Protein AF-A0A956DU21-F1 (afdb_monomer)

Foldseek 3Di:
DDPACLVVVVVVFDDDDDDDDDDDDDDDDDDDDDDDDDDDPDPWVVLLVVLLVLQAVKAKWAWACPPWQCVVVQQVVLVVVPDVCRVVSSVVNRVQRRQWTKIWYDDDPQWIWIWTWGADPNDTHTAWIFIWHWDGDTDQKIWTAGDGTDDHRDPPSPDTWIWRCPDSFKIKIWD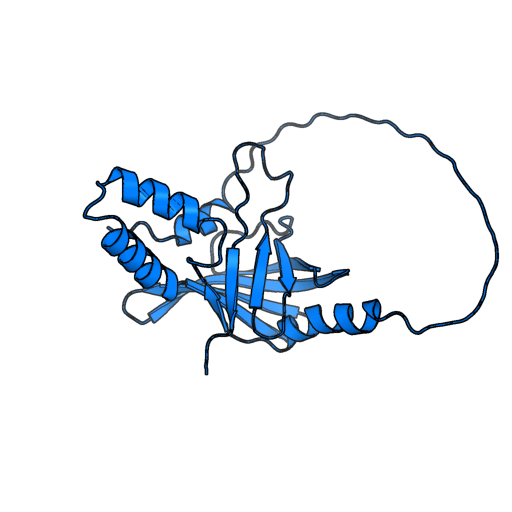DDPPDPVSPTMIIMIGGDDD

Radius of gyration: 20.17 Å; Cα contacts (8 Å, |Δi|>4): 323; chains: 1; bounding box: 47×61×49 Å

Nearest PDB structures (foldseek):
  2fr2-assembly1_A  TM=4.182E-01  e=1.729E-01  Mycobacterium tuberculosis H37Rv
  3wjc-assembly1_B  TM=3.793E-01  e=2.683E-01  Arabidopsis thaliana
  4qtq-assembly1_A  TM=5.253E-01  e=1.394E+00  Xanthomonas citri pv. citri str. 306

Sequence (195 aa):
MHRSIALALSCLLATACATEPTSDDRPQVGDAAGQSAPEQATPSENRTASAVRVLERGGDFGFSLRDSAVADQVRARCEARGASQVEACIEEMIASAAGEGVAFSPAGDGLTRFVSYAQEEGERVILIEALVRFEDLGDGLVEIRGERLLKGPKLPLDTRLLIDVVDEDTIAMDKQPGAHPRSGGARLVFHRSAE

Structure (mmCIF, N/CA/C/O backbone):
data_AF-A0A956DU21-F1
#
_entry.id   AF-A0A956DU21-F1
#
loop_
_atom_site.group_PDB
_atom_site.id
_atom_site.type_symbol
_atom_site.label_atom_id
_atom_site.label_alt_id
_atom_site.label_comp_id
_atom_site.label_asym_id
_atom_site.label_entity_id
_atom_site.label_seq_id
_atom_site.pdbx_PDB_ins_code
_atom_site.Cartn_x
_atom_site.Cartn_y
_atom_site.Cartn_z
_atom_site.occupancy
_atom_site.B_iso_or_equiv
_atom_site.auth_seq_id
_atom_site.auth_comp_id
_atom_site.auth_asym_id
_atom_site.auth_atom_id
_atom_site.pdbx_PDB_model_num
ATOM 1 N N . MET A 1 1 ? -1.398 16.021 18.865 1.00 30.83 1 MET A N 1
ATOM 2 C CA . MET A 1 1 ? -0.112 15.387 18.493 1.00 30.83 1 MET A CA 1
ATOM 3 C C . MET A 1 1 ? -0.395 13.952 18.079 1.00 30.83 1 MET A C 1
ATOM 5 O O . MET A 1 1 ? -0.279 13.046 18.898 1.00 30.83 1 MET A O 1
ATOM 9 N N . HIS A 1 2 ? -0.836 13.757 16.838 1.00 33.53 2 HIS A N 1
ATOM 10 C CA . HIS A 1 2 ? -1.098 12.424 16.305 1.00 33.53 2 HIS A CA 1
ATOM 11 C C . HIS A 1 2 ? 0.245 11.762 15.990 1.00 33.53 2 HIS A C 1
ATOM 13 O O . HIS A 1 2 ? 1.057 12.318 15.257 1.00 33.53 2 HIS A O 1
ATOM 19 N N . ARG A 1 3 ? 0.521 10.613 16.612 1.00 37.28 3 ARG A N 1
ATOM 20 C CA . ARG A 1 3 ? 1.649 9.760 16.223 1.00 37.28 3 ARG A CA 1
ATOM 21 C C . ARG A 1 3 ? 1.137 8.840 15.119 1.00 37.28 3 ARG A C 1
ATOM 23 O O . ARG A 1 3 ? 0.594 7.785 15.438 1.00 37.28 3 ARG A O 1
ATOM 30 N N . SER A 1 4 ? 1.247 9.306 13.877 1.00 42.31 4 SER A N 1
ATOM 31 C CA . SER A 1 4 ? 0.784 8.626 12.660 1.00 42.31 4 SER A CA 1
ATOM 32 C C . SER A 1 4 ? 1.328 7.197 12.554 1.00 42.31 4 SER A C 1
ATOM 34 O O . SER A 1 4 ? 2.401 6.891 13.094 1.00 42.31 4 SER A O 1
ATOM 36 N N . ILE A 1 5 ? 0.620 6.322 11.836 1.00 46.69 5 ILE A N 1
ATOM 37 C CA . ILE A 1 5 ? 1.048 4.932 11.614 1.00 46.69 5 ILE A CA 1
ATOM 38 C C . ILE A 1 5 ? 2.296 4.892 10.703 1.00 46.69 5 ILE A C 1
ATOM 40 O O . ILE A 1 5 ? 3.096 3.962 10.804 1.00 46.69 5 ILE A O 1
ATOM 44 N N . ALA A 1 6 ? 2.616 5.999 10.024 1.00 38.88 6 ALA A N 1
ATOM 45 C CA . ALA A 1 6 ? 3.951 6.331 9.503 1.00 38.88 6 ALA A CA 1
ATOM 46 C C . ALA A 1 6 ? 5.139 6.038 10.460 1.00 38.88 6 ALA A C 1
ATOM 48 O O . ALA A 1 6 ? 6.263 5.827 9.996 1.00 38.88 6 ALA A O 1
ATOM 49 N N . LEU A 1 7 ? 4.936 5.990 11.786 1.00 37.31 7 LEU A N 1
ATOM 50 C CA . LEU A 1 7 ? 5.971 5.583 12.749 1.00 37.31 7 LEU A CA 1
ATOM 51 C C . LEU A 1 7 ? 6.199 4.060 12.775 1.00 37.31 7 LEU A C 1
ATOM 53 O O . LEU A 1 7 ? 7.328 3.625 12.983 1.00 37.31 7 LEU A O 1
ATOM 57 N N . ALA A 1 8 ? 5.171 3.251 12.495 1.00 38.91 8 ALA A N 1
ATOM 58 C CA . ALA A 1 8 ? 5.322 1.816 12.255 1.00 38.91 8 ALA A CA 1
ATOM 59 C C . ALA A 1 8 ? 6.129 1.566 10.973 1.00 38.91 8 ALA A C 1
ATOM 61 O O . ALA A 1 8 ? 7.046 0.745 10.995 1.00 38.91 8 ALA A O 1
ATOM 62 N N . LEU A 1 9 ? 5.867 2.335 9.906 1.00 35.31 9 LEU A N 1
ATOM 63 C CA . LEU A 1 9 ? 6.627 2.239 8.657 1.00 35.31 9 LEU A CA 1
ATOM 64 C C . LEU A 1 9 ? 8.068 2.764 8.795 1.00 35.31 9 LEU A C 1
ATOM 66 O O . LEU A 1 9 ? 9.009 2.130 8.328 1.00 35.31 9 LEU A O 1
ATOM 70 N N . SER A 1 10 ? 8.276 3.869 9.517 1.00 30.11 10 SER A N 1
ATOM 71 C CA . SER A 1 10 ? 9.623 4.397 9.803 1.00 30.11 10 SER A CA 1
ATOM 72 C C . SER A 1 10 ? 10.445 3.458 10.698 1.00 30.11 10 SER A C 1
ATOM 74 O O . SER A 1 10 ? 11.668 3.387 10.565 1.00 30.11 10 SER A O 1
ATOM 76 N N . CYS A 1 11 ? 9.792 2.678 11.566 1.00 31.20 11 CYS A N 1
ATOM 77 C CA . CYS A 1 11 ? 10.439 1.620 12.342 1.00 31.20 11 CYS A CA 1
ATOM 78 C C . CYS A 1 11 ? 10.870 0.391 11.516 1.00 31.20 11 CYS A C 1
ATOM 80 O O . CYS A 1 11 ? 11.582 -0.444 12.073 1.00 31.20 11 CYS A O 1
ATOM 82 N N . LEU A 1 12 ? 10.532 0.262 10.219 1.00 41.84 12 LEU A N 1
ATOM 83 C CA . LEU A 1 12 ? 11.156 -0.770 9.366 1.00 41.84 12 LEU A CA 1
ATOM 84 C C . LEU A 1 12 ? 12.657 -0.517 9.132 1.00 41.84 12 LEU A C 1
ATOM 86 O O . LEU A 1 12 ? 13.377 -1.448 8.789 1.00 41.84 12 LEU A O 1
ATOM 90 N N . LEU A 1 13 ? 13.129 0.727 9.270 1.00 38.72 13 LEU A N 1
ATOM 91 C CA . LEU A 1 13 ? 14.320 1.199 8.546 1.00 38.72 13 LEU A CA 1
ATOM 92 C C . LEU A 1 13 ? 15.509 1.572 9.444 1.00 38.72 13 LEU A C 1
ATOM 94 O O . LEU A 1 13 ? 16.562 1.971 8.950 1.00 38.72 13 LEU A O 1
ATOM 98 N N . ALA A 1 14 ? 15.342 1.496 10.767 1.00 30.12 14 ALA A N 1
ATOM 99 C CA . ALA A 1 14 ? 16.213 2.188 11.714 1.00 30.12 14 ALA A CA 1
ATOM 100 C C . ALA A 1 14 ? 16.649 1.332 12.917 1.00 30.12 14 ALA A C 1
ATOM 102 O O . ALA A 1 14 ? 16.398 1.704 14.061 1.00 30.12 14 ALA A O 1
ATOM 103 N N . THR A 1 15 ? 17.345 0.211 12.689 1.00 38.62 15 THR A N 1
ATOM 104 C CA . THR A 1 15 ? 18.444 -0.236 13.582 1.00 38.62 15 THR A CA 1
ATOM 105 C C . THR A 1 15 ? 19.255 -1.383 12.976 1.00 38.62 15 THR A C 1
ATOM 107 O O . THR A 1 15 ? 18.784 -2.511 12.898 1.00 38.62 15 THR A O 1
ATOM 110 N N . ALA A 1 16 ? 20.513 -1.110 12.627 1.00 32.72 16 ALA A N 1
ATOM 111 C CA . ALA A 1 16 ? 21.520 -2.130 12.352 1.00 32.72 16 ALA A CA 1
ATOM 112 C C . ALA A 1 16 ? 22.685 -1.948 13.335 1.00 32.72 16 ALA A C 1
ATOM 114 O O . ALA A 1 16 ? 23.402 -0.952 13.265 1.00 32.72 16 ALA A O 1
ATOM 115 N N . CYS A 1 17 ? 22.869 -2.911 14.240 1.00 27.88 17 CYS A N 1
ATOM 116 C CA . CYS A 1 17 ? 24.068 -3.060 15.067 1.00 27.88 17 CYS A CA 1
ATOM 117 C C . CYS A 1 17 ? 24.484 -4.535 15.035 1.00 27.88 17 CYS A C 1
ATOM 119 O O . CYS A 1 17 ? 23.654 -5.420 15.228 1.00 27.88 17 CYS A O 1
ATOM 121 N N . ALA A 1 18 ? 25.756 -4.785 14.733 1.00 33.19 18 ALA A N 1
ATOM 122 C CA . ALA A 1 18 ? 26.272 -6.104 14.379 1.00 33.19 18 ALA A CA 1
ATOM 123 C C . ALA A 1 18 ? 26.447 -7.054 15.577 1.00 33.19 18 ALA A C 1
ATOM 125 O O . ALA A 1 18 ? 26.672 -6.599 16.697 1.00 33.19 18 ALA A O 1
ATOM 126 N N . THR A 1 19 ? 26.451 -8.366 15.308 1.00 31.22 19 THR A N 1
ATOM 127 C CA . THR A 1 19 ? 27.569 -9.312 15.564 1.00 31.22 19 THR A CA 1
ATOM 128 C C . THR A 1 19 ? 27.186 -10.686 14.983 1.00 31.22 19 THR A C 1
ATOM 130 O O . THR A 1 19 ? 26.044 -11.114 15.136 1.00 31.22 19 THR A O 1
ATOM 133 N N . GLU A 1 20 ? 28.110 -11.364 14.296 1.00 38.84 20 GLU A N 1
ATOM 134 C CA . GLU A 1 20 ? 27.909 -12.717 13.738 1.00 38.84 20 GLU A CA 1
ATOM 135 C C . GLU A 1 20 ? 27.768 -13.787 14.839 1.00 38.84 20 GLU A C 1
ATOM 137 O O . GLU A 1 20 ? 28.305 -13.633 15.940 1.00 38.84 20 GLU A O 1
ATOM 142 N N . PRO A 1 21 ? 27.108 -14.918 14.538 1.00 34.06 21 PRO A N 1
ATOM 143 C CA . PRO A 1 21 ? 27.906 -16.147 14.529 1.00 34.06 21 PRO A CA 1
ATOM 144 C C . PRO A 1 21 ? 27.593 -17.117 13.376 1.00 34.06 21 PRO A C 1
ATOM 146 O O . PRO A 1 21 ? 26.492 -17.173 12.837 1.00 34.06 21 PRO A O 1
ATOM 149 N N . THR A 1 22 ? 28.604 -17.925 13.060 1.00 34.78 22 THR A N 1
ATOM 150 C CA . THR A 1 22 ? 28.588 -19.035 12.095 1.00 34.78 22 THR A CA 1
ATOM 151 C C . THR A 1 22 ? 27.788 -20.255 12.578 1.00 34.78 22 THR A C 1
ATOM 153 O O . THR A 1 22 ? 27.794 -20.555 13.774 1.00 34.78 22 THR A O 1
ATOM 156 N N . SER A 1 23 ? 27.212 -21.029 11.649 1.00 31.33 23 SER A N 1
ATOM 157 C CA . SER A 1 23 ? 27.394 -22.489 11.667 1.00 31.33 23 SER A CA 1
ATOM 158 C C . SER A 1 23 ? 27.103 -23.141 10.312 1.00 31.33 23 SER A C 1
ATOM 160 O O . SER A 1 23 ? 26.138 -22.796 9.633 1.00 31.33 23 SER A O 1
ATOM 162 N N . ASP A 1 24 ? 27.960 -24.096 9.967 1.00 37.91 24 ASP A N 1
ATOM 163 C CA . ASP A 1 24 ? 27.802 -25.095 8.909 1.00 37.91 24 ASP A CA 1
ATOM 164 C C . ASP A 1 24 ? 26.822 -26.191 9.383 1.00 37.91 24 ASP A C 1
ATOM 166 O O . ASP A 1 24 ? 26.781 -26.466 10.581 1.00 37.91 24 ASP A O 1
ATOM 170 N N . ASP A 1 25 ? 26.047 -26.808 8.483 1.00 34.97 25 ASP A N 1
ATOM 171 C CA . ASP A 1 25 ? 26.174 -28.247 8.165 1.00 34.97 25 ASP A CA 1
ATOM 172 C C . ASP A 1 25 ? 25.148 -28.698 7.097 1.00 34.97 25 ASP A C 1
ATOM 174 O O . ASP A 1 25 ? 24.053 -28.142 6.961 1.00 34.97 25 ASP A O 1
ATOM 178 N N . ARG A 1 26 ? 25.482 -29.754 6.347 1.00 39.50 26 ARG A N 1
ATOM 179 C CA . ARG A 1 26 ? 24.662 -30.343 5.266 1.00 39.50 26 ARG A CA 1
ATOM 180 C C . ARG A 1 26 ? 24.678 -31.869 5.384 1.00 39.50 26 ARG A C 1
ATOM 182 O O . ARG A 1 26 ? 25.731 -32.434 5.660 1.00 39.50 26 ARG A O 1
ATOM 189 N N . PRO A 1 27 ? 23.583 -32.577 5.042 1.00 44.09 27 PRO A N 1
ATOM 190 C CA . PRO A 1 27 ? 23.779 -33.636 4.035 1.00 44.09 27 PRO A CA 1
ATOM 191 C C . PRO A 1 27 ? 22.627 -33.896 3.033 1.00 44.09 27 PRO A C 1
ATOM 193 O O . PRO A 1 27 ? 21.512 -33.397 3.151 1.00 44.09 27 PRO A O 1
ATOM 196 N N . GLN A 1 28 ? 22.975 -34.707 2.022 1.00 35.97 28 GLN A N 1
ATOM 197 C CA . GLN A 1 28 ? 22.206 -35.238 0.869 1.00 35.97 28 GLN A CA 1
ATOM 198 C C . GLN A 1 28 ? 21.671 -36.670 1.225 1.00 35.97 28 GLN A C 1
ATOM 200 O O . GLN A 1 28 ? 22.039 -37.173 2.282 1.00 35.97 28 GLN A O 1
ATOM 205 N N . VAL A 1 29 ? 20.829 -37.438 0.503 1.00 35.19 29 VAL A N 1
ATOM 206 C CA . VAL A 1 29 ? 20.405 -37.565 -0.919 1.00 35.19 29 VAL A CA 1
ATOM 207 C C . VAL A 1 29 ? 18.981 -38.177 -0.982 1.00 35.19 29 VAL A C 1
ATOM 209 O O . VAL A 1 29 ? 18.570 -38.813 -0.014 1.00 35.19 29 VAL A O 1
ATOM 212 N N . GLY A 1 30 ? 18.263 -38.094 -2.117 1.00 28.98 30 GLY A N 1
ATOM 213 C CA . GLY A 1 30 ? 17.063 -38.924 -2.344 1.00 28.98 30 GLY A CA 1
ATOM 214 C C . GLY A 1 30 ? 16.414 -38.840 -3.737 1.00 28.98 30 GLY A C 1
ATOM 215 O O . GLY A 1 30 ? 15.384 -38.191 -3.880 1.00 28.98 30 GLY A O 1
ATOM 216 N N . ASP A 1 31 ? 16.974 -39.521 -4.744 1.00 38.62 31 ASP A N 1
ATOM 217 C CA . ASP A 1 31 ? 16.365 -39.688 -6.080 1.00 38.62 31 ASP A CA 1
ATOM 218 C C . ASP A 1 31 ? 15.287 -40.789 -6.123 1.00 38.62 31 ASP A C 1
ATOM 220 O O . ASP A 1 31 ? 15.494 -41.885 -5.598 1.00 38.62 31 ASP A O 1
ATOM 224 N N . ALA A 1 32 ? 14.197 -40.554 -6.866 1.00 38.41 32 ALA A N 1
ATOM 225 C CA . ALA A 1 32 ? 13.337 -41.608 -7.419 1.00 38.41 32 ALA A CA 1
ATOM 226 C C . ALA A 1 32 ? 12.577 -41.108 -8.667 1.00 38.41 32 ALA A C 1
ATOM 228 O O . ALA A 1 32 ? 11.692 -40.261 -8.571 1.00 38.41 32 ALA A O 1
ATOM 229 N N . ALA A 1 33 ? 12.905 -41.644 -9.846 1.00 33.78 33 ALA A N 1
ATOM 230 C CA . ALA A 1 33 ? 12.238 -41.313 -11.109 1.00 33.78 33 ALA A CA 1
ATOM 231 C C . ALA A 1 33 ? 11.052 -42.254 -11.403 1.00 33.78 33 ALA A C 1
ATOM 233 O O . ALA A 1 33 ? 11.136 -43.452 -11.126 1.00 33.78 33 ALA A O 1
ATOM 234 N N . GLY A 1 34 ? 9.984 -41.757 -12.044 1.00 30.34 34 GLY A N 1
ATOM 235 C CA . GLY A 1 34 ? 8.880 -42.626 -12.469 1.00 30.34 34 GLY A CA 1
ATOM 236 C C . GLY A 1 34 ? 7.702 -41.973 -13.205 1.00 30.34 34 GLY A C 1
ATOM 237 O O . GLY A 1 34 ? 6.744 -41.564 -12.567 1.00 30.34 34 GLY A O 1
ATOM 238 N N . GLN A 1 35 ? 7.728 -42.080 -14.541 1.00 32.53 35 GLN A N 1
ATOM 239 C CA . GLN A 1 35 ? 6.578 -42.103 -15.474 1.00 32.53 35 GLN A CA 1
ATOM 240 C C . GLN A 1 35 ? 5.857 -40.780 -15.819 1.00 32.53 35 GLN A C 1
ATOM 242 O O . GLN A 1 35 ? 5.508 -39.966 -14.973 1.00 32.53 35 GLN A O 1
ATOM 247 N N . SER A 1 36 ? 5.608 -40.606 -17.122 1.00 39.56 36 SER A N 1
ATOM 248 C CA . SER A 1 36 ? 5.010 -39.419 -17.749 1.00 39.56 36 SER A CA 1
ATOM 249 C C . SER A 1 36 ? 3.674 -39.759 -18.413 1.00 39.56 36 SER A C 1
ATOM 251 O O . SER A 1 36 ? 3.641 -40.699 -19.205 1.00 39.56 36 SER A O 1
ATOM 253 N N . ALA A 1 37 ? 2.620 -38.973 -18.153 1.00 32.69 37 ALA A N 1
ATOM 254 C CA . ALA A 1 37 ? 1.448 -38.733 -19.021 1.00 32.69 37 ALA A CA 1
ATOM 255 C C . ALA A 1 37 ? 0.388 -37.875 -18.289 1.00 32.69 37 ALA A C 1
ATOM 257 O O . ALA A 1 37 ? 0.258 -38.006 -17.074 1.00 32.69 37 ALA A O 1
ATOM 258 N N . PRO A 1 38 ? -0.499 -37.169 -19.013 1.00 39.97 38 PRO A N 1
ATOM 259 C CA . PRO A 1 38 ? -0.256 -36.252 -20.121 1.00 39.97 38 PRO A CA 1
ATOM 260 C C . PRO A 1 38 ? -0.314 -34.783 -19.646 1.00 39.97 38 PRO A C 1
ATOM 262 O O . PRO A 1 38 ? -0.753 -34.476 -18.540 1.00 39.97 38 PRO A O 1
ATOM 265 N N . GLU A 1 39 ? 0.099 -33.863 -20.510 1.00 45.69 39 GLU A N 1
ATOM 266 C CA . GLU A 1 39 ? 0.223 -32.431 -20.219 1.00 45.69 39 GLU A CA 1
ATOM 267 C C . GLU A 1 39 ? -1.148 -31.737 -20.049 1.00 45.69 39 GLU A C 1
ATOM 269 O O . GLU A 1 39 ? -1.755 -31.258 -21.007 1.00 45.69 39 GLU A O 1
ATOM 274 N N . GLN A 1 40 ? -1.658 -31.674 -18.814 1.00 37.38 40 GLN A N 1
ATOM 275 C CA . GLN A 1 40 ? -2.638 -30.651 -18.442 1.00 37.38 40 GLN A CA 1
ATOM 276 C C . GLN A 1 40 ? -1.884 -29.348 -18.180 1.00 37.38 40 GLN A C 1
ATOM 278 O O . GLN A 1 40 ? -1.072 -29.288 -17.258 1.00 37.38 40 GLN A O 1
ATOM 283 N N . ALA A 1 41 ? -2.170 -28.311 -18.972 1.00 42.00 41 ALA A N 1
ATOM 284 C CA . ALA A 1 41 ? -1.620 -26.974 -18.768 1.00 42.00 41 ALA A CA 1
ATOM 285 C C . ALA A 1 41 ? -1.858 -26.518 -17.318 1.00 42.00 41 ALA A C 1
ATOM 287 O O . ALA A 1 41 ? -3.003 -26.410 -16.867 1.00 42.00 41 ALA A O 1
ATOM 288 N N . THR A 1 42 ? -0.774 -26.292 -16.581 1.00 38.94 42 THR A N 1
ATOM 289 C CA . THR A 1 42 ? -0.805 -25.954 -15.159 1.00 38.94 42 THR A CA 1
ATOM 290 C C . THR A 1 42 ? -1.322 -24.522 -14.972 1.00 38.94 42 THR A C 1
ATOM 292 O O . THR A 1 42 ? -0.748 -23.584 -15.523 1.00 38.94 42 THR A O 1
ATOM 295 N N . PRO A 1 43 ? -2.377 -24.288 -14.164 1.00 45.72 43 PRO A N 1
ATOM 296 C CA . PRO A 1 43 ? -2.900 -22.935 -13.950 1.00 45.72 43 PRO A CA 1
ATOM 297 C C . PRO A 1 43 ? -1.954 -21.971 -13.212 1.00 45.72 43 PRO A C 1
ATOM 299 O O . PRO A 1 43 ? -2.294 -20.795 -13.091 1.00 45.72 43 PRO A O 1
ATOM 302 N N . SER A 1 44 ? -0.805 -22.442 -12.705 1.00 46.28 44 SER A N 1
ATOM 303 C CA . SER A 1 44 ? 0.152 -21.621 -11.949 1.00 46.28 44 SER A CA 1
ATOM 304 C C . SER A 1 44 ? 0.771 -20.511 -12.795 1.00 46.28 44 SER A C 1
ATOM 306 O O . SER A 1 44 ? 0.551 -19.353 -12.465 1.00 46.28 44 SER A O 1
ATOM 308 N N . GLU A 1 45 ? 1.471 -20.818 -13.898 1.00 44.88 45 GLU A N 1
ATOM 309 C CA . GLU A 1 45 ? 2.269 -19.818 -14.645 1.00 44.88 45 GLU A CA 1
ATOM 310 C C . GLU A 1 45 ? 1.446 -18.605 -15.109 1.00 44.88 45 GLU A C 1
ATOM 312 O O . GLU A 1 45 ? 1.921 -17.468 -15.101 1.00 44.88 45 GLU A O 1
ATOM 317 N N . ASN A 1 46 ? 0.179 -18.834 -15.466 1.00 49.91 46 ASN A N 1
ATOM 318 C CA . ASN A 1 46 ? -0.723 -17.779 -15.921 1.00 49.91 46 ASN A CA 1
ATOM 319 C C . ASN A 1 46 ? -1.271 -16.913 -14.764 1.00 49.91 46 ASN A C 1
ATOM 321 O O . ASN A 1 46 ? -1.694 -15.783 -14.998 1.00 49.91 46 ASN A O 1
ATOM 325 N N . ARG A 1 47 ? -1.250 -17.415 -13.518 1.00 50.69 47 ARG A N 1
ATOM 326 C CA . ARG A 1 47 ? -1.538 -16.629 -12.307 1.00 50.69 47 ARG A CA 1
ATOM 327 C C . ARG A 1 47 ? -0.295 -15.874 -11.825 1.00 50.69 47 ARG A C 1
ATOM 329 O O . ARG A 1 47 ? -0.429 -14.718 -11.438 1.00 50.69 47 ARG A O 1
ATOM 336 N N . THR A 1 48 ? 0.900 -16.461 -11.893 1.00 52.53 48 THR A N 1
ATOM 337 C CA . THR A 1 48 ? 2.132 -15.808 -11.415 1.00 52.53 48 THR A CA 1
ATOM 338 C C . THR A 1 48 ? 2.518 -14.600 -12.255 1.00 52.53 48 THR A C 1
ATOM 340 O O . THR A 1 48 ? 2.601 -13.485 -11.740 1.00 52.53 48 THR A O 1
ATOM 343 N N . ALA A 1 49 ? 2.557 -14.764 -13.583 1.00 58.34 49 ALA A N 1
ATOM 344 C CA . ALA A 1 49 ? 2.784 -13.647 -14.498 1.00 58.34 49 ALA A CA 1
ATOM 345 C C . ALA A 1 49 ? 1.698 -12.551 -14.407 1.00 58.34 49 ALA A C 1
ATOM 347 O O . ALA A 1 49 ? 1.894 -11.453 -14.926 1.00 58.34 49 ALA A O 1
ATOM 348 N N . SER A 1 50 ? 0.559 -12.820 -13.754 1.00 77.94 50 SER A N 1
ATOM 349 C CA . SER A 1 50 ? -0.459 -11.813 -13.446 1.00 77.94 50 SER A CA 1
ATOM 350 C C . SER A 1 50 ? -0.066 -10.914 -12.268 1.00 77.94 50 SER A C 1
ATOM 352 O O . SER A 1 50 ? -0.372 -9.727 -12.309 1.00 77.94 50 SER A O 1
ATOM 354 N N . ALA A 1 51 ? 0.624 -11.430 -11.245 1.00 88.50 51 ALA A N 1
ATOM 355 C CA . ALA A 1 51 ? 0.932 -10.688 -10.017 1.00 88.50 51 ALA A CA 1
ATOM 356 C C . ALA A 1 51 ? 1.894 -9.517 -10.272 1.00 88.50 51 ALA A C 1
ATOM 358 O O . ALA A 1 51 ? 1.568 -8.365 -9.981 1.00 88.50 51 ALA A O 1
ATOM 359 N N . VAL A 1 52 ? 3.030 -9.781 -10.929 1.00 91.19 52 VAL A N 1
ATOM 360 C CA . VAL A 1 52 ? 3.961 -8.719 -11.351 1.00 91.19 52 VAL A CA 1
ATOM 361 C C . VAL A 1 52 ? 3.263 -7.725 -12.286 1.00 91.19 52 VAL A C 1
ATOM 363 O O . VAL A 1 52 ? 3.386 -6.519 -12.088 1.00 91.19 52 VAL A O 1
ATOM 366 N N . ARG A 1 53 ? 2.431 -8.193 -13.230 1.00 90.56 53 ARG A N 1
ATOM 367 C CA . ARG A 1 53 ? 1.661 -7.312 -14.130 1.00 90.56 53 ARG A CA 1
ATOM 368 C C . ARG A 1 53 ? 0.636 -6.432 -13.413 1.00 90.56 53 ARG A C 1
ATOM 370 O O . ARG A 1 53 ? 0.367 -5.336 -13.895 1.00 90.56 53 ARG A O 1
ATOM 377 N N . VAL A 1 54 ? 0.038 -6.871 -12.303 1.00 91.25 54 VAL A N 1
ATOM 378 C CA . VAL A 1 54 ? -0.855 -6.028 -11.482 1.00 91.25 54 VAL A CA 1
ATOM 379 C C . VAL A 1 54 ? -0.075 -4.862 -10.870 1.00 91.25 54 VAL A C 1
ATOM 381 O O . VAL A 1 54 ? -0.562 -3.732 -10.906 1.00 91.25 54 VAL A O 1
ATOM 384 N N . LEU A 1 55 ? 1.149 -5.104 -10.393 1.00 92.44 55 LEU A N 1
ATOM 385 C CA . LEU A 1 55 ? 2.009 -4.068 -9.812 1.00 92.44 55 LEU A CA 1
ATOM 386 C C . LEU A 1 55 ? 2.657 -3.160 -10.878 1.00 92.44 55 LEU A C 1
ATOM 388 O O . LEU A 1 55 ? 2.740 -1.949 -10.683 1.00 92.44 55 LEU A O 1
ATOM 392 N N . GLU A 1 56 ? 3.074 -3.707 -12.026 1.00 91.56 56 GLU A N 1
ATOM 393 C CA . GLU A 1 56 ? 3.642 -2.944 -13.155 1.00 91.56 56 GLU A CA 1
ATOM 394 C C . GLU A 1 56 ? 2.612 -2.055 -13.866 1.00 91.56 56 GLU A C 1
ATOM 396 O O . GLU A 1 56 ? 2.961 -0.972 -14.340 1.00 91.56 56 GLU A O 1
ATOM 401 N N . ARG A 1 57 ? 1.336 -2.470 -13.905 1.00 91.06 57 ARG A N 1
ATOM 402 C CA . ARG A 1 57 ? 0.206 -1.631 -14.356 1.00 91.06 57 ARG A CA 1
ATOM 403 C C . ARG A 1 57 ? 0.086 -0.351 -13.525 1.00 91.06 57 ARG A C 1
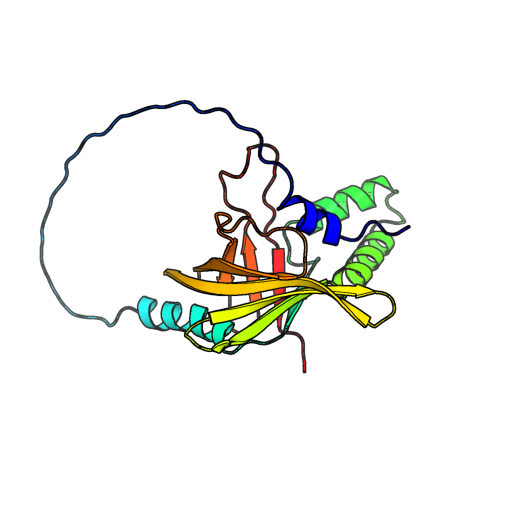ATOM 405 O O . ARG A 1 57 ? -0.392 0.661 -14.030 1.00 91.06 57 ARG A O 1
ATOM 412 N N . GLY A 1 58 ? 0.559 -0.395 -12.282 1.00 92.12 58 GLY A N 1
ATOM 413 C CA . GLY A 1 58 ? 0.600 0.737 -11.376 1.00 92.12 58 GLY A CA 1
AT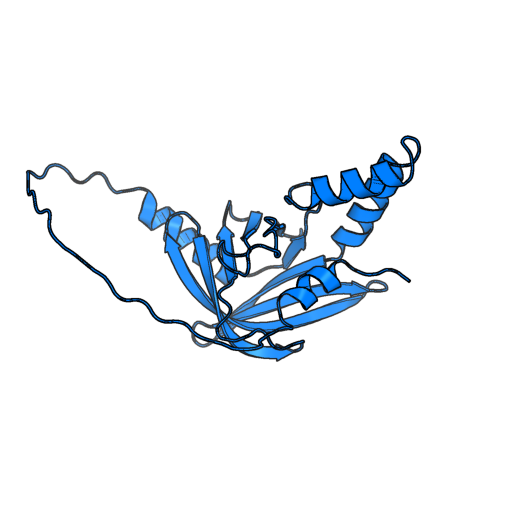OM 414 C C . GLY A 1 58 ? -0.734 1.031 -10.691 1.00 92.12 58 GLY A C 1
ATOM 415 O O . GLY A 1 58 ? -1.661 0.214 -10.677 1.00 92.12 58 GLY A O 1
ATOM 416 N N . GLY A 1 59 ? -0.802 2.226 -10.111 1.00 94.88 59 GLY A N 1
ATOM 417 C CA . GLY A 1 59 ? -1.946 2.742 -9.363 1.00 94.88 59 GLY A CA 1
ATOM 418 C C . GLY A 1 59 ? -1.633 2.976 -7.885 1.00 94.88 59 GLY A C 1
ATOM 419 O O . GLY A 1 59 ? -0.578 2.581 -7.378 1.00 94.88 59 GLY A O 1
ATOM 420 N N . ASP A 1 60 ? -2.570 3.640 -7.214 1.00 96.12 60 ASP A N 1
ATOM 421 C CA . ASP A 1 60 ? -2.554 3.880 -5.772 1.00 96.12 60 ASP A CA 1
ATOM 422 C C . ASP A 1 60 ? -3.302 2.761 -5.035 1.00 96.12 60 ASP A C 1
ATOM 424 O O . ASP A 1 60 ? -4.385 2.356 -5.455 1.00 96.12 60 ASP A O 1
ATOM 428 N N . PHE A 1 61 ? -2.764 2.320 -3.900 1.00 96.06 61 PHE A N 1
ATOM 429 C CA . PHE A 1 61 ? -3.378 1.358 -2.990 1.00 96.06 61 PHE A CA 1
ATOM 430 C C . PHE A 1 61 ? -3.450 1.963 -1.577 1.00 96.06 61 PHE A C 1
ATOM 432 O O . PHE A 1 61 ? -2.428 2.151 -0.909 1.00 96.06 61 PHE A O 1
ATOM 439 N N . GLY A 1 62 ? -4.662 2.283 -1.124 1.00 95.50 62 GLY A N 1
ATOM 440 C CA . GLY A 1 62 ? -4.945 2.809 0.211 1.00 95.50 62 GLY A CA 1
ATOM 441 C C . GLY A 1 62 ? -4.938 1.712 1.276 1.00 95.50 62 GLY A C 1
ATOM 442 O O . GLY A 1 62 ? -5.404 0.598 1.045 1.00 95.50 62 GLY A O 1
ATOM 443 N N . PHE A 1 63 ? -4.399 2.019 2.452 1.00 94.94 63 PHE A N 1
ATOM 444 C CA . PHE A 1 63 ? -4.273 1.077 3.563 1.00 94.94 63 PHE A CA 1
ATOM 445 C C . PHE A 1 63 ? -5.630 0.772 4.225 1.00 94.94 63 PHE A C 1
ATOM 447 O O . PHE A 1 63 ? -6.334 1.683 4.662 1.00 94.94 63 PHE A O 1
ATOM 454 N N . SER A 1 64 ? -5.976 -0.514 4.372 1.00 94.50 64 SER A N 1
ATOM 455 C CA . SER A 1 64 ? -7.133 -0.939 5.168 1.00 94.50 64 SER A CA 1
ATOM 456 C C . SER A 1 64 ? -6.710 -1.352 6.570 1.00 94.50 64 SER A C 1
ATOM 458 O O . SER A 1 64 ? -6.169 -2.438 6.794 1.00 94.50 64 SER A O 1
ATOM 460 N N . LEU A 1 65 ? -7.040 -0.519 7.559 1.00 91.00 65 LEU A N 1
ATOM 461 C CA . LEU A 1 65 ? -6.872 -0.894 8.962 1.00 91.00 65 LEU A CA 1
ATOM 462 C C . LEU A 1 65 ? -7.775 -2.075 9.360 1.00 91.00 65 LEU A C 1
ATOM 464 O O . LEU A 1 65 ? -7.383 -2.843 10.232 1.00 91.00 65 LEU A O 1
ATOM 468 N N . ARG A 1 66 ? -8.961 -2.226 8.751 1.00 91.50 66 ARG A N 1
ATOM 469 C CA . ARG A 1 66 ? -9.933 -3.272 9.123 1.00 91.50 66 ARG A CA 1
ATOM 470 C C . ARG A 1 66 ? -9.486 -4.670 8.698 1.00 91.50 66 ARG A C 1
ATOM 472 O O . ARG A 1 66 ? -9.678 -5.609 9.463 1.00 91.50 66 ARG A O 1
ATOM 479 N N . ASP A 1 67 ? -8.867 -4.779 7.526 1.00 92.06 67 ASP A N 1
ATOM 480 C CA . ASP A 1 67 ? -8.483 -6.062 6.918 1.00 92.06 67 ASP A CA 1
ATOM 481 C C . ASP A 1 67 ? -7.033 -6.469 7.251 1.00 92.06 67 ASP A C 1
ATOM 483 O O . ASP A 1 67 ? -6.593 -7.580 6.959 1.00 92.06 67 ASP A O 1
ATOM 487 N N . SER A 1 68 ? -6.286 -5.580 7.912 1.00 90.31 68 SER A N 1
ATOM 488 C CA . SER A 1 68 ? -4.912 -5.819 8.361 1.00 90.31 68 SER A CA 1
ATOM 489 C C . SER A 1 68 ? -4.836 -6.498 9.729 1.00 90.31 68 SER A C 1
ATOM 491 O O . SER A 1 68 ? -5.583 -6.172 10.648 1.00 90.31 68 SER A O 1
ATOM 493 N N . ALA A 1 69 ? -3.809 -7.323 9.950 1.00 87.38 69 ALA A N 1
ATOM 494 C CA . ALA A 1 69 ? -3.567 -7.996 11.234 1.00 87.38 69 ALA A CA 1
ATOM 495 C C . ALA A 1 69 ? -3.251 -7.033 12.408 1.00 87.38 69 ALA A C 1
ATOM 497 O O . ALA A 1 69 ? -3.226 -7.438 13.571 1.00 87.38 69 ALA A O 1
ATOM 49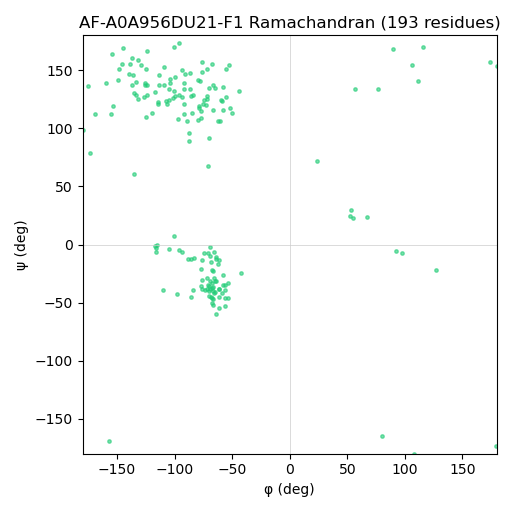8 N N . VAL A 1 70 ? -3.017 -5.744 12.132 1.00 83.38 70 VAL A N 1
ATOM 499 C CA . VAL A 1 70 ? -2.915 -4.696 13.164 1.00 83.38 70 VAL A CA 1
ATOM 500 C C . VAL A 1 70 ? -4.273 -4.270 13.747 1.00 83.38 70 VAL A C 1
ATOM 502 O O . VAL A 1 70 ? -4.285 -3.630 14.801 1.00 83.38 70 VAL A O 1
ATOM 505 N N . ALA A 1 71 ? -5.404 -4.648 13.133 1.00 86.38 71 ALA A N 1
ATOM 506 C CA . ALA A 1 71 ? -6.755 -4.327 13.608 1.00 86.38 71 ALA A CA 1
ATOM 507 C C . ALA A 1 71 ? -6.977 -4.746 15.070 1.00 86.38 71 ALA A C 1
ATOM 509 O O . ALA A 1 71 ? -7.446 -3.951 15.887 1.00 86.38 71 ALA A O 1
ATOM 510 N N . ASP A 1 72 ? -6.574 -5.967 15.428 1.00 84.19 72 ASP A N 1
ATOM 511 C CA . ASP A 1 72 ? -6.752 -6.510 16.779 1.00 84.19 72 ASP A CA 1
ATOM 512 C C . ASP A 1 72 ? -5.890 -5.780 17.819 1.00 84.19 72 ASP A C 1
ATOM 514 O O . ASP A 1 72 ? -6.323 -5.564 18.952 1.00 84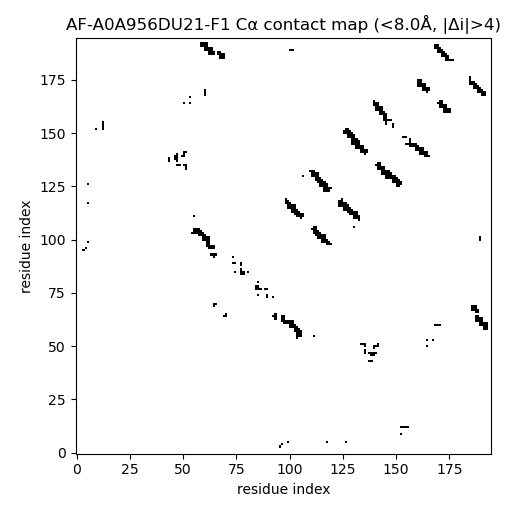.19 72 ASP A O 1
ATOM 518 N N . GLN A 1 73 ? -4.700 -5.312 17.425 1.00 84.44 73 GLN A N 1
ATOM 519 C CA . GLN A 1 73 ? -3.842 -4.492 18.287 1.00 84.44 73 GLN A CA 1
ATOM 520 C C . GLN A 1 73 ? -4.467 -3.113 18.544 1.00 84.44 73 GLN A C 1
ATOM 522 O O . GLN A 1 73 ? -4.379 -2.590 19.658 1.00 84.44 73 GLN A O 1
ATOM 527 N N . VAL A 1 74 ? -5.126 -2.528 17.536 1.00 86.31 74 VAL A N 1
ATOM 528 C CA . VAL A 1 74 ? -5.888 -1.281 17.695 1.00 86.31 74 VAL A CA 1
ATOM 529 C C . VAL A 1 74 ? -7.122 -1.504 18.570 1.00 86.31 74 VAL A C 1
ATOM 531 O O . VAL A 1 74 ? -7.324 -0.728 19.504 1.00 86.31 74 VAL A O 1
ATOM 534 N N . ARG A 1 75 ? -7.888 -2.582 18.354 1.00 86.00 75 ARG A N 1
ATOM 535 C CA . ARG A 1 75 ? -9.050 -2.935 19.186 1.00 86.00 75 ARG A CA 1
ATOM 536 C C . ARG A 1 75 ? -8.660 -3.071 20.658 1.00 86.00 75 ARG A C 1
ATOM 538 O O . ARG A 1 75 ? -9.207 -2.344 21.483 1.00 86.00 75 ARG A O 1
ATOM 545 N N . ALA A 1 76 ? -7.642 -3.872 20.977 1.00 87.56 76 ALA A N 1
ATOM 546 C CA . ALA A 1 76 ? -7.142 -4.034 22.347 1.00 87.56 76 ALA A CA 1
ATOM 547 C C . ALA A 1 76 ? -6.676 -2.701 22.978 1.00 87.56 76 ALA A C 1
ATOM 549 O O . ALA A 1 76 ? -6.864 -2.452 24.172 1.00 87.56 76 ALA A O 1
ATOM 550 N N . ARG A 1 77 ? -6.098 -1.795 22.177 1.00 86.69 77 ARG A N 1
ATOM 551 C CA . ARG A 1 77 ? -5.704 -0.449 22.627 1.00 86.69 77 ARG A CA 1
ATOM 552 C C . ARG A 1 77 ? -6.903 0.465 22.894 1.00 86.69 77 ARG A C 1
ATOM 554 O O . ARG A 1 77 ? -6.832 1.298 23.798 1.00 86.69 77 ARG A O 1
ATOM 561 N N . CYS A 1 78 ? -7.975 0.333 22.119 1.00 89.00 78 CYS A N 1
ATOM 562 C CA . CYS A 1 78 ? -9.224 1.061 22.316 1.00 89.00 78 CYS A CA 1
ATOM 563 C C . CYS A 1 78 ? -10.012 0.517 23.519 1.00 89.00 78 CYS A C 1
ATOM 565 O O . CYS A 1 78 ? -10.500 1.306 24.324 1.00 89.00 78 CYS A O 1
ATOM 567 N N . GLU A 1 79 ? -10.045 -0.802 23.725 1.00 91.62 79 GLU A N 1
ATOM 568 C CA . GLU A 1 79 ? -10.610 -1.452 24.921 1.00 91.62 79 GLU A CA 1
ATOM 569 C C . GLU A 1 79 ? -9.959 -0.947 26.215 1.00 91.62 79 GLU A C 1
ATOM 571 O O . GLU A 1 79 ? -10.657 -0.646 27.186 1.00 91.62 79 GLU A O 1
ATOM 576 N N . ALA A 1 80 ? -8.640 -0.726 26.204 1.00 90.56 80 ALA A N 1
ATOM 577 C CA . ALA A 1 80 ? -7.908 -0.133 27.324 1.00 90.56 80 ALA A CA 1
ATOM 578 C C . ALA A 1 80 ? -8.302 1.329 27.655 1.00 90.56 80 ALA A C 1
ATOM 580 O O . ALA A 1 80 ? -7.936 1.820 28.724 1.00 90.56 80 ALA A O 1
ATOM 581 N N . ARG A 1 81 ? -9.051 2.031 26.784 1.00 86.31 81 ARG A N 1
ATOM 582 C CA . ARG A 1 81 ? -9.653 3.352 27.079 1.00 86.31 81 ARG A CA 1
ATOM 583 C C . ARG A 1 81 ? -11.017 3.251 27.783 1.00 86.31 81 ARG A C 1
ATOM 585 O O . ARG A 1 81 ? -11.496 4.252 28.311 1.00 86.31 81 ARG A O 1
ATOM 592 N N . GLY A 1 82 ? -11.622 2.062 27.822 1.00 88.38 82 GLY A N 1
ATOM 593 C CA . GLY A 1 82 ? -12.927 1.791 28.426 1.00 88.38 82 GLY A CA 1
ATOM 594 C C . GLY A 1 82 ? -14.008 1.440 27.398 1.00 88.38 82 GLY A C 1
ATOM 595 O O . GLY A 1 82 ? -14.104 2.046 26.333 1.00 88.38 82 GLY A O 1
ATOM 596 N N . ALA A 1 83 ? -14.861 0.471 27.751 1.00 82.50 83 ALA A N 1
ATOM 597 C CA . ALA A 1 83 ? -15.816 -0.177 26.843 1.00 82.50 83 ALA A CA 1
ATOM 598 C C . ALA A 1 83 ? -16.753 0.783 26.078 1.00 82.50 83 ALA A C 1
ATOM 600 O O . ALA A 1 83 ? -17.090 0.524 24.928 1.00 82.50 83 ALA A O 1
ATOM 601 N N . SER A 1 84 ? -17.150 1.910 26.678 1.00 89.00 84 SER A N 1
ATOM 602 C CA . SER A 1 84 ? -18.043 2.894 26.046 1.00 89.00 84 SER A CA 1
ATOM 603 C C . SER A 1 84 ? -17.387 3.754 24.957 1.00 89.00 84 SER A C 1
ATOM 605 O O . SER A 1 84 ? -18.089 4.518 24.299 1.00 89.00 84 SER A O 1
ATOM 607 N N . GLN A 1 85 ? -16.067 3.656 24.764 1.00 88.19 85 GLN A N 1
ATOM 608 C CA . GLN A 1 85 ? -15.310 4.446 23.782 1.00 88.19 85 GLN A CA 1
ATOM 609 C C . GLN A 1 85 ? -14.681 3.598 22.667 1.00 88.19 85 GLN A C 1
ATOM 611 O O . GLN A 1 85 ? -14.031 4.160 21.787 1.00 88.19 85 GLN A O 1
ATOM 616 N N . VAL A 1 86 ? -14.850 2.269 22.688 1.00 90.06 86 VAL A N 1
ATOM 617 C CA . VAL A 1 86 ? -14.123 1.347 21.795 1.00 90.06 86 VAL A CA 1
ATOM 618 C C . VAL A 1 86 ? -14.432 1.619 20.327 1.00 90.06 86 VAL A C 1
ATOM 620 O O . VAL A 1 86 ? -13.510 1.908 19.573 1.00 90.06 86 VAL A O 1
ATOM 623 N N . GLU A 1 87 ? -15.710 1.629 19.947 1.00 91.38 87 GLU A N 1
ATOM 624 C CA . GLU A 1 87 ? -16.130 1.879 18.560 1.00 91.38 87 GLU A CA 1
ATOM 625 C C . GLU A 1 87 ? -15.700 3.267 18.067 1.00 91.38 87 GLU A C 1
ATOM 627 O O . GLU A 1 87 ? -15.114 3.392 16.998 1.00 91.38 87 GLU A O 1
ATOM 632 N N . ALA A 1 88 ? -15.891 4.315 18.878 1.00 92.19 88 ALA A N 1
ATOM 633 C CA . ALA A 1 88 ? -15.469 5.671 18.520 1.00 92.19 88 ALA A CA 1
ATOM 634 C C . ALA A 1 88 ? -13.944 5.777 18.320 1.00 92.19 88 ALA A C 1
ATOM 636 O O . ALA A 1 88 ? -13.487 6.456 17.406 1.00 92.19 88 ALA A O 1
ATOM 637 N N . CYS A 1 89 ? -13.161 5.075 19.145 1.00 92.00 89 CYS A N 1
ATOM 638 C CA . CYS A 1 89 ? -11.707 4.979 19.018 1.00 92.00 89 CYS A CA 1
ATOM 639 C C . CYS A 1 89 ? -11.279 4.174 17.779 1.00 92.00 89 CYS A C 1
ATOM 641 O O . CYS A 1 89 ? -10.308 4.539 17.121 1.00 92.00 89 CYS A O 1
ATOM 643 N N . ILE A 1 90 ? -11.994 3.100 17.432 1.00 89.12 90 ILE A N 1
ATOM 644 C CA . ILE A 1 90 ? -11.720 2.306 16.228 1.00 89.12 90 ILE A CA 1
ATOM 645 C C . ILE A 1 90 ? -12.021 3.127 14.968 1.00 89.12 90 ILE A C 1
ATOM 647 O O . ILE A 1 90 ? -11.168 3.199 14.087 1.00 89.12 90 ILE A O 1
ATOM 651 N N . GLU A 1 91 ? -13.164 3.814 14.904 1.00 91.75 91 GLU A N 1
ATOM 652 C CA . GLU A 1 91 ? -13.517 4.666 13.761 1.00 91.75 91 GLU A CA 1
ATOM 653 C C . GLU A 1 91 ? -12.588 5.891 13.629 1.00 91.75 91 GLU A C 1
ATOM 655 O O . GLU A 1 91 ? -12.192 6.225 12.514 1.00 91.75 91 GLU A O 1
ATOM 660 N N . GLU A 1 92 ? -12.142 6.503 14.738 1.00 88.69 92 GLU A N 1
ATOM 661 C CA . GLU A 1 92 ? -11.079 7.532 14.743 1.00 88.69 92 GLU A CA 1
ATOM 662 C C . GLU A 1 92 ? -9.787 6.997 14.095 1.00 88.69 92 GLU A C 1
ATOM 664 O O . GLU A 1 92 ? -9.181 7.649 13.241 1.00 88.69 92 GLU A O 1
ATOM 669 N N . MET A 1 93 ? -9.375 5.782 14.471 1.00 89.12 93 MET A N 1
ATOM 670 C CA . MET A 1 93 ? -8.166 5.146 13.946 1.00 89.12 93 MET A CA 1
ATOM 671 C C . MET A 1 93 ? -8.307 4.732 12.474 1.00 89.12 93 MET A C 1
ATOM 673 O O . MET A 1 93 ? -7.337 4.863 11.732 1.00 89.12 93 MET A O 1
ATOM 677 N N . ILE A 1 94 ? -9.487 4.282 12.032 1.00 89.38 94 ILE A N 1
ATOM 678 C CA . ILE A 1 94 ? -9.770 3.970 10.619 1.00 89.38 94 ILE A CA 1
ATOM 679 C C . ILE A 1 94 ? -9.737 5.246 9.774 1.00 89.38 94 ILE A C 1
ATOM 681 O O . ILE A 1 94 ? -9.076 5.269 8.740 1.00 89.38 94 ILE A O 1
ATOM 685 N N . ALA A 1 95 ? -10.392 6.319 10.226 1.00 86.75 95 ALA A N 1
ATOM 686 C CA . ALA A 1 95 ? -10.398 7.600 9.521 1.00 86.75 95 ALA A CA 1
ATOM 687 C C . ALA A 1 95 ? -8.985 8.197 9.392 1.00 86.75 95 ALA A C 1
ATOM 689 O O . ALA A 1 95 ? -8.635 8.727 8.342 1.00 86.75 95 ALA A O 1
ATOM 690 N N . SER A 1 96 ? -8.154 8.058 10.431 1.00 84.06 96 SER A N 1
ATOM 691 C CA . SER A 1 96 ? -6.735 8.441 10.397 1.00 84.06 96 SER A CA 1
ATOM 692 C C . SER A 1 96 ? -5.911 7.572 9.431 1.00 84.06 96 SER A C 1
ATOM 694 O O . SER A 1 96 ? -5.065 8.079 8.699 1.00 84.06 96 SER A O 1
ATOM 696 N N . ALA A 1 97 ? -6.183 6.264 9.390 1.00 87.19 97 ALA A N 1
ATOM 697 C CA . ALA A 1 97 ? -5.483 5.304 8.538 1.00 87.19 97 ALA A CA 1
ATOM 698 C C . ALA A 1 97 ? -5.826 5.432 7.041 1.00 87.19 97 ALA A C 1
ATOM 700 O O . ALA A 1 97 ? -4.975 5.148 6.204 1.00 87.19 97 ALA A O 1
ATOM 701 N N . ALA A 1 98 ? -7.033 5.895 6.696 1.00 86.44 98 ALA A N 1
ATOM 702 C CA . ALA A 1 98 ? -7.510 6.013 5.313 1.00 86.44 98 ALA A CA 1
ATOM 703 C C . ALA A 1 98 ? -6.696 6.990 4.433 1.00 86.44 98 ALA A C 1
ATOM 705 O O . ALA A 1 98 ? -6.795 6.948 3.208 1.00 86.44 98 ALA A O 1
ATOM 706 N N . GLY A 1 99 ? -5.889 7.866 5.042 1.00 89.44 99 GLY A N 1
ATOM 707 C CA . GLY A 1 99 ? -4.945 8.732 4.332 1.00 89.44 99 GLY A CA 1
ATOM 708 C C . GLY A 1 99 ? -3.606 8.067 3.982 1.00 89.44 99 GLY A C 1
ATOM 709 O O . GLY A 1 99 ? -2.827 8.648 3.227 1.00 89.44 99 GLY A O 1
ATOM 710 N N . GLU A 1 100 ? -3.301 6.889 4.529 1.00 93.12 100 GLU A N 1
ATOM 711 C CA . GLU A 1 100 ? -2.029 6.185 4.322 1.00 93.12 100 GLU A CA 1
ATOM 712 C C . GLU A 1 100 ? -2.120 5.172 3.164 1.00 93.12 100 GLU A C 1
ATOM 714 O O . GLU A 1 100 ? -3.180 4.613 2.877 1.00 93.12 100 GLU A O 1
ATOM 719 N N . GLY A 1 101 ? -1.006 4.925 2.469 1.00 94.44 101 GLY A N 1
ATOM 720 C CA . GLY A 1 101 ? -0.988 3.972 1.359 1.00 94.44 101 GLY A CA 1
ATOM 721 C C . GLY A 1 101 ? 0.354 3.818 0.651 1.00 94.44 101 GLY A C 1
ATOM 722 O O . GLY A 1 101 ? 1.390 4.359 1.064 1.00 94.44 101 GLY A O 1
ATOM 723 N N . VAL A 1 102 ? 0.317 3.056 -0.440 1.00 94.88 102 VAL A N 1
ATOM 724 C CA . VAL A 1 102 ? 1.436 2.840 -1.362 1.00 94.88 102 VAL A CA 1
ATOM 725 C C . VAL A 1 102 ? 1.001 3.086 -2.803 1.00 94.88 102 VAL A C 1
ATOM 727 O O . VAL A 1 102 ? -0.173 2.967 -3.130 1.00 94.88 102 VAL A O 1
ATOM 730 N N . ALA A 1 103 ? 1.938 3.439 -3.676 1.00 95.88 103 ALA A N 1
ATOM 731 C CA . ALA A 1 103 ? 1.671 3.645 -5.093 1.00 95.88 103 ALA A CA 1
ATOM 732 C C . ALA A 1 103 ? 2.788 3.078 -5.964 1.00 95.88 103 ALA A C 1
ATOM 734 O O . ALA A 1 103 ? 3.970 3.134 -5.604 1.00 95.88 103 ALA A O 1
ATOM 735 N N . PHE A 1 104 ? 2.403 2.588 -7.139 1.00 95.62 104 PHE A N 1
ATOM 736 C CA . PHE A 1 104 ? 3.304 2.024 -8.136 1.00 95.62 104 PHE A CA 1
ATOM 737 C C . PHE A 1 104 ? 3.126 2.752 -9.469 1.00 95.62 104 PHE A C 1
ATOM 739 O O . PHE A 1 104 ? 2.007 3.044 -9.890 1.00 95.62 104 PHE A O 1
ATOM 746 N N . SER A 1 105 ? 4.229 3.065 -10.147 1.00 96.56 105 SER A N 1
ATOM 747 C CA . SER A 1 105 ? 4.200 3.678 -11.482 1.00 96.56 105 SER A CA 1
ATOM 748 C C . SER A 1 105 ? 5.420 3.265 -12.316 1.00 96.56 105 SER A C 1
ATOM 750 O O . SER A 1 105 ? 6.517 3.176 -11.761 1.00 96.56 105 SER A O 1
ATOM 752 N N . PRO A 1 106 ? 5.289 3.026 -13.634 1.00 95.06 106 PRO A N 1
ATOM 753 C CA . PRO A 1 106 ? 6.433 2.702 -14.487 1.00 95.06 106 PRO A CA 1
ATOM 754 C C . PRO A 1 106 ? 7.508 3.799 -14.464 1.00 95.06 106 PRO A C 1
ATOM 756 O O . PRO A 1 106 ? 7.195 4.984 -14.585 1.00 95.06 106 PRO A O 1
ATOM 759 N N . ALA A 1 107 ? 8.782 3.410 -14.348 1.00 93.44 107 ALA A N 1
ATOM 760 C CA . ALA A 1 107 ? 9.923 4.335 -14.333 1.00 93.44 107 ALA A CA 1
ATOM 761 C C . ALA A 1 107 ? 10.910 4.147 -15.507 1.00 93.44 107 ALA A C 1
ATOM 763 O O . ALA A 1 107 ? 11.869 4.910 -15.614 1.00 93.44 107 ALA A O 1
ATOM 764 N N . GLY A 1 108 ? 10.667 3.173 -16.394 1.00 89.00 108 GLY A N 1
ATOM 765 C CA . GLY A 1 108 ? 11.570 2.797 -17.494 1.00 89.00 108 GLY A CA 1
ATOM 766 C C . GLY A 1 108 ? 12.578 1.712 -17.095 1.00 89.00 108 GLY A C 1
ATOM 767 O O . GLY A 1 108 ? 12.694 1.372 -15.925 1.00 89.00 108 GLY A O 1
ATOM 768 N N . ASP A 1 109 ? 13.284 1.125 -18.066 1.00 88.31 109 ASP A N 1
ATOM 769 C CA . ASP A 1 109 ? 14.369 0.138 -17.861 1.00 88.31 109 ASP A CA 1
ATOM 770 C C . ASP A 1 109 ? 14.017 -1.087 -16.975 1.00 88.31 109 ASP A C 1
ATOM 772 O O . ASP A 1 109 ? 14.865 -1.673 -16.285 1.00 88.31 109 ASP A O 1
ATOM 776 N N . GLY A 1 110 ? 12.737 -1.483 -16.985 1.00 86.25 110 GLY A N 1
ATOM 777 C CA . GLY A 1 110 ? 12.184 -2.536 -16.122 1.00 86.25 110 GLY A CA 1
ATOM 778 C C . GLY A 1 110 ? 12.169 -2.168 -14.632 1.00 86.25 110 GLY A C 1
ATOM 779 O O . GLY A 1 110 ? 12.247 -3.054 -13.784 1.00 86.25 110 GLY A O 1
ATOM 780 N N . LEU A 1 111 ? 12.168 -0.871 -14.317 1.00 92.88 111 LEU A N 1
ATOM 781 C CA . LEU A 1 111 ? 12.032 -0.320 -12.974 1.00 92.88 111 LEU A CA 1
ATOM 782 C C . LEU A 1 111 ? 10.621 0.234 -12.773 1.00 92.88 111 LEU A C 1
ATOM 784 O O . LEU A 1 111 ? 10.061 0.907 -13.645 1.00 92.88 111 LEU A O 1
ATOM 788 N N . THR A 1 112 ? 10.110 0.044 -11.563 1.00 94.62 112 THR A N 1
ATOM 789 C CA . THR A 1 112 ? 8.886 0.677 -11.071 1.00 94.62 112 THR A CA 1
ATOM 790 C C . THR A 1 112 ? 9.271 1.707 -10.015 1.00 94.62 112 THR A C 1
ATOM 792 O O . THR A 1 112 ? 10.125 1.456 -9.166 1.00 94.62 112 THR A O 1
ATOM 795 N N . ARG A 1 113 ? 8.657 2.890 -10.043 1.00 94.94 113 ARG A N 1
ATOM 796 C CA . ARG A 1 113 ? 8.666 3.833 -8.923 1.00 94.94 113 ARG A CA 1
ATOM 797 C C . ARG A 1 113 ? 7.668 3.331 -7.882 1.00 94.94 113 ARG A C 1
ATOM 799 O O . ARG A 1 113 ? 6.465 3.320 -8.139 1.00 94.94 113 ARG A O 1
ATOM 806 N N . PHE A 1 114 ? 8.185 2.960 -6.718 1.00 93.69 114 PHE A N 1
ATOM 807 C CA . PHE A 1 114 ? 7.429 2.722 -5.494 1.00 93.69 114 PHE A CA 1
ATOM 808 C C . PHE A 1 114 ? 7.365 4.012 -4.674 1.00 93.69 114 PHE A C 1
ATOM 810 O O . PHE A 1 114 ? 8.383 4.678 -4.463 1.00 93.69 114 PHE A O 1
ATOM 817 N N . VAL A 1 115 ? 6.177 4.339 -4.178 1.00 93.50 115 VAL A N 1
ATOM 818 C CA . VAL A 1 115 ? 5.933 5.417 -3.218 1.00 93.50 115 VAL A CA 1
ATOM 819 C C . VAL A 1 115 ? 5.192 4.838 -2.021 1.00 93.50 115 VAL A C 1
ATOM 821 O O . VAL A 1 115 ? 4.246 4.081 -2.198 1.00 93.50 115 VAL A O 1
ATOM 824 N N . SER A 1 116 ? 5.560 5.251 -0.811 1.00 92.12 116 SER A N 1
ATOM 825 C CA . SER A 1 116 ? 4.674 5.190 0.354 1.00 92.12 116 SER A CA 1
ATOM 826 C C . SER A 1 116 ? 4.332 6.606 0.800 1.00 92.12 116 SER A C 1
ATOM 828 O O . SER A 1 116 ? 5.205 7.483 0.825 1.00 92.12 116 SER A O 1
ATOM 830 N N . TYR A 1 117 ? 3.063 6.837 1.128 1.00 92.38 117 TYR A N 1
ATOM 831 C CA . TYR A 1 117 ? 2.531 8.153 1.458 1.00 92.38 117 TYR A CA 1
ATOM 832 C C . TYR A 1 117 ? 1.594 8.125 2.670 1.00 92.38 117 TYR A C 1
ATOM 834 O O . TYR A 1 117 ? 1.029 7.092 3.027 1.00 92.38 117 TYR A O 1
ATOM 842 N N . ALA A 1 118 ? 1.403 9.306 3.251 1.00 91.56 118 ALA A N 1
ATOM 843 C CA . ALA A 1 118 ? 0.281 9.650 4.116 1.00 91.56 118 ALA A CA 1
ATOM 844 C C . ALA A 1 118 ? -0.431 10.895 3.555 1.00 91.56 118 ALA A C 1
ATOM 846 O O . ALA A 1 118 ? 0.121 11.592 2.699 1.00 91.56 118 ALA A O 1
ATOM 847 N N . GLN A 1 119 ? -1.634 11.193 4.043 1.00 89.31 119 GLN A N 1
ATOM 848 C CA . GLN A 1 119 ? -2.285 12.486 3.842 1.00 89.31 119 GLN A CA 1
ATOM 849 C C . GLN A 1 119 ? -2.141 13.325 5.111 1.00 89.31 119 GLN A C 1
ATOM 851 O O . GLN A 1 119 ? -2.529 12.889 6.193 1.00 89.31 119 GLN A O 1
ATOM 856 N N . GLU A 1 120 ? -1.614 14.539 4.974 1.00 88.00 120 GLU A N 1
ATOM 857 C CA . GLU A 1 120 ? -1.540 15.525 6.054 1.00 88.00 120 GLU A CA 1
ATOM 858 C C . GLU A 1 120 ? -2.175 16.826 5.552 1.00 88.00 120 GLU A C 1
ATOM 860 O O . GLU A 1 120 ? -1.846 17.304 4.473 1.00 88.00 120 GLU A O 1
ATOM 865 N N . GLU A 1 121 ? -3.144 17.366 6.297 1.00 87.69 121 GLU A N 1
ATOM 866 C CA . GLU A 1 121 ? -3.880 18.601 5.946 1.00 87.69 121 GLU A CA 1
ATOM 867 C C . GLU A 1 121 ? -4.558 18.591 4.551 1.00 87.69 121 GLU A C 1
ATOM 869 O O . GLU A 1 121 ? -4.891 19.639 4.004 1.00 87.69 121 GLU A O 1
ATOM 874 N N . GLY A 1 122 ? -4.827 17.398 4.002 1.00 85.50 122 GLY A N 1
ATOM 875 C CA . GLY A 1 122 ? -5.411 17.189 2.668 1.00 85.50 122 GLY A CA 1
ATOM 876 C C . GLY A 1 122 ? -4.382 17.010 1.543 1.00 85.50 122 GLY A C 1
ATOM 877 O O . GLY A 1 122 ? -4.759 16.674 0.425 1.00 85.50 122 GLY A O 1
ATOM 878 N N . GLU A 1 123 ? -3.091 17.170 1.838 1.00 88.75 123 GLU A N 1
ATOM 879 C CA . GLU A 1 123 ? -1.989 1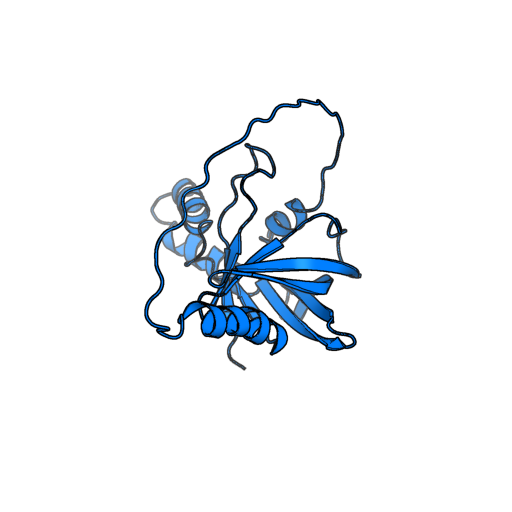7.031 0.886 1.00 88.75 123 GLU A CA 1
ATOM 880 C C . GLU A 1 123 ? -1.301 15.662 1.004 1.00 88.75 123 GLU A C 1
ATOM 882 O O . GLU A 1 123 ? -1.138 15.113 2.099 1.00 88.75 123 GLU A O 1
ATOM 887 N N . ARG A 1 124 ? -0.848 15.098 -0.126 1.00 89.81 124 ARG A N 1
ATOM 888 C CA . ARG A 1 124 ? -0.128 13.811 -0.138 1.00 89.81 124 ARG A CA 1
ATOM 889 C C . ARG A 1 124 ? 1.336 14.006 0.267 1.00 89.81 124 ARG A C 1
ATOM 891 O O . ARG A 1 124 ? 2.173 14.442 -0.526 1.00 89.81 124 ARG A O 1
ATOM 898 N N . VAL A 1 125 ? 1.683 13.578 1.476 1.00 91.94 125 VAL A N 1
ATOM 899 C CA . VAL A 1 125 ? 3.055 13.579 1.992 1.00 91.94 125 VAL A CA 1
ATOM 900 C C . VAL A 1 125 ? 3.745 12.261 1.642 1.00 91.94 125 VAL A C 1
ATOM 902 O O . VAL A 1 125 ? 3.495 11.218 2.242 1.00 91.94 125 VAL A O 1
ATOM 905 N N . ILE A 1 126 ? 4.662 12.307 0.670 1.00 91.44 126 ILE A N 1
ATOM 906 C CA . ILE A 1 126 ? 5.538 11.170 0.337 1.00 91.44 126 ILE A CA 1
ATOM 907 C C . ILE A 1 126 ? 6.496 10.906 1.506 1.00 91.44 126 ILE A C 1
ATOM 909 O O . ILE A 1 126 ? 7.361 11.745 1.788 1.00 91.44 126 ILE A O 1
ATOM 913 N N . LEU A 1 127 ? 6.370 9.731 2.124 1.00 88.00 127 LEU A N 1
ATOM 914 C CA . LEU A 1 127 ? 7.215 9.233 3.212 1.00 88.00 127 LEU A CA 1
ATOM 915 C C . LEU A 1 127 ? 8.471 8.546 2.664 1.00 88.00 127 LEU A C 1
ATOM 917 O O . LEU A 1 127 ? 9.578 8.800 3.137 1.00 88.00 127 LEU A O 1
ATOM 921 N N . ILE A 1 128 ? 8.291 7.702 1.645 1.00 89.06 128 ILE A N 1
ATOM 922 C CA . ILE A 1 128 ? 9.345 6.950 0.957 1.00 89.06 128 ILE A CA 1
ATOM 923 C C . ILE A 1 128 ? 9.076 7.028 -0.546 1.00 89.06 128 ILE A C 1
ATOM 925 O O . ILE A 1 128 ? 7.940 6.859 -0.979 1.00 89.06 128 ILE A O 1
ATOM 929 N N . GLU A 1 129 ? 10.118 7.239 -1.341 1.00 91.81 129 GLU A N 1
ATOM 930 C CA . GLU A 1 129 ? 10.092 7.074 -2.795 1.00 91.81 129 GLU A CA 1
ATOM 931 C C . GLU A 1 129 ? 11.355 6.328 -3.224 1.00 91.81 129 GLU A C 1
ATOM 933 O O . GLU A 1 129 ? 12.464 6.715 -2.847 1.00 91.81 129 GLU A O 1
ATOM 938 N N . ALA A 1 130 ? 11.208 5.276 -4.025 1.00 90.94 130 ALA A N 1
ATOM 939 C CA . ALA A 1 130 ? 12.324 4.508 -4.563 1.00 90.94 130 ALA A CA 1
ATOM 940 C C . ALA A 1 130 ? 12.022 3.983 -5.968 1.00 90.94 130 ALA A C 1
ATOM 942 O O . ALA A 1 130 ? 10.869 3.762 -6.328 1.00 90.94 130 ALA A O 1
ATOM 943 N N . LEU A 1 131 ? 13.072 3.735 -6.748 1.00 92.56 131 LEU A N 1
ATOM 944 C CA . LEU A 1 131 ? 13.001 2.812 -7.873 1.00 92.56 131 LEU A CA 1
ATOM 945 C C . LEU A 1 131 ? 13.274 1.399 -7.372 1.00 92.56 131 LEU A C 1
ATOM 947 O O . LEU A 1 131 ? 14.229 1.173 -6.620 1.00 92.56 131 LEU A O 1
ATOM 951 N N . VAL A 1 132 ? 12.430 0.472 -7.806 1.00 91.19 132 VAL A N 1
ATOM 952 C CA . VAL A 1 132 ? 12.439 -0.931 -7.406 1.00 91.19 132 VAL A CA 1
ATOM 953 C C . VAL A 1 132 ? 12.351 -1.845 -8.624 1.00 91.19 132 VAL A C 1
ATOM 955 O O . VAL A 1 132 ? 11.873 -1.435 -9.687 1.00 91.19 132 VAL A O 1
ATOM 958 N N . ARG A 1 133 ? 12.778 -3.095 -8.449 1.00 92.00 133 ARG A N 1
ATOM 959 C CA . ARG A 1 133 ? 12.418 -4.218 -9.323 1.00 92.00 133 ARG A CA 1
ATOM 960 C C . ARG A 1 133 ? 11.484 -5.167 -8.589 1.00 92.00 133 ARG A C 1
ATOM 962 O O . ARG A 1 133 ? 11.532 -5.261 -7.362 1.00 92.00 133 ARG A O 1
ATOM 969 N N . PHE A 1 134 ? 10.666 -5.859 -9.369 1.00 91.50 134 PHE A N 1
ATOM 970 C CA . PHE A 1 134 ? 9.844 -6.970 -8.918 1.00 91.50 134 PHE A CA 1
ATOM 971 C C . PHE A 1 134 ? 10.519 -8.284 -9.311 1.00 91.50 134 PHE A C 1
ATOM 973 O O . PHE A 1 134 ? 10.937 -8.443 -10.458 1.00 91.50 134 PHE A O 1
ATOM 980 N N . GLU A 1 135 ? 10.623 -9.207 -8.364 1.00 90.25 135 GLU A N 1
ATOM 981 C CA . GLU A 1 135 ? 11.014 -10.597 -8.591 1.00 90.25 135 GLU A CA 1
ATOM 982 C C . GLU A 1 135 ? 9.806 -11.478 -8.247 1.00 90.25 135 GLU A C 1
ATOM 984 O O . GLU A 1 135 ? 9.267 -11.401 -7.143 1.00 90.25 135 GLU A O 1
ATOM 989 N N . ASP A 1 136 ? 9.325 -12.251 -9.220 1.00 89.31 136 ASP A N 1
ATOM 990 C CA . ASP A 1 136 ? 8.199 -13.171 -9.036 1.00 89.31 136 ASP A CA 1
ATOM 991 C C . ASP A 1 136 ? 8.667 -14.400 -8.243 1.00 89.31 136 ASP A C 1
ATOM 993 O O . ASP A 1 136 ? 9.630 -15.061 -8.643 1.00 89.31 136 ASP A O 1
ATOM 997 N N . LEU A 1 137 ? 8.006 -14.697 -7.121 1.00 87.25 137 LEU A N 1
ATOM 998 C CA . LEU A 1 137 ? 8.355 -15.811 -6.239 1.00 87.25 137 LEU A CA 1
ATOM 999 C C . LEU A 1 137 ? 7.406 -17.014 -6.340 1.00 87.25 137 LEU A C 1
ATOM 1001 O O . LEU A 1 137 ? 7.671 -18.027 -5.690 1.00 87.25 137 LEU A O 1
ATOM 1005 N N . GLY A 1 138 ? 6.328 -16.943 -7.126 1.00 83.06 138 GLY A N 1
ATOM 1006 C CA . GLY A 1 138 ? 5.295 -17.986 -7.133 1.00 83.06 138 GLY A CA 1
ATOM 1007 C C . GLY A 1 138 ? 3.999 -17.581 -6.427 1.00 83.06 138 GLY A C 1
ATOM 1008 O O . GLY A 1 138 ? 3.986 -16.742 -5.535 1.00 83.06 138 GLY A O 1
ATOM 1009 N N . ASP A 1 139 ? 2.890 -18.213 -6.821 1.00 85.25 139 ASP A N 1
ATOM 1010 C CA . ASP A 1 139 ? 1.597 -18.212 -6.116 1.00 85.25 139 ASP A CA 1
ATOM 1011 C C . ASP A 1 139 ? 0.989 -16.841 -5.739 1.00 85.25 139 ASP A C 1
ATOM 1013 O O . ASP A 1 139 ? 0.144 -16.764 -4.853 1.00 85.25 139 ASP A O 1
ATOM 1017 N N . GLY A 1 140 ? 1.349 -15.773 -6.461 1.00 84.38 140 GLY A N 1
ATOM 1018 C CA . GLY A 1 140 ? 0.889 -14.397 -6.205 1.00 84.38 140 GLY A CA 1
ATOM 1019 C C . GLY A 1 140 ? 1.877 -13.546 -5.399 1.00 84.38 140 GLY A C 1
ATOM 1020 O O . GLY A 1 140 ? 1.692 -12.335 -5.281 1.00 84.38 140 GLY A O 1
ATOM 1021 N N . LEU A 1 141 ? 2.950 -14.155 -4.891 1.00 88.44 141 LEU A N 1
ATOM 1022 C CA . LEU A 1 141 ? 3.983 -13.505 -4.098 1.00 88.44 141 LEU A CA 1
ATOM 1023 C C . LEU A 1 141 ? 5.041 -12.837 -4.990 1.00 88.44 141 LEU A C 1
ATOM 1025 O O . LEU A 1 141 ? 5.650 -13.468 -5.852 1.00 88.44 141 LEU A O 1
ATOM 1029 N N . VAL A 1 142 ? 5.308 -11.563 -4.724 1.00 89.81 142 VAL A N 1
ATOM 1030 C CA . VAL A 1 142 ? 6.310 -10.742 -5.408 1.00 89.81 142 VAL A CA 1
ATOM 1031 C C . VAL A 1 142 ? 7.282 -10.168 -4.381 1.00 89.81 142 VAL A C 1
ATOM 1033 O O . VAL A 1 142 ? 6.875 -9.536 -3.404 1.00 89.81 142 VAL A O 1
ATOM 1036 N N . GLU A 1 143 ? 8.581 -10.339 -4.609 1.00 88.56 143 GLU A N 1
ATOM 1037 C CA . GLU A 1 143 ? 9.616 -9.618 -3.873 1.00 88.56 143 GLU A CA 1
ATOM 1038 C C . GLU A 1 143 ? 9.878 -8.255 -4.523 1.00 88.56 143 GLU A C 1
ATOM 1040 O O . GLU A 1 143 ? 10.149 -8.144 -5.719 1.00 88.56 143 GLU A O 1
ATOM 1045 N N . ILE A 1 144 ? 9.826 -7.200 -3.712 1.00 87.31 144 ILE A N 1
ATOM 1046 C CA . ILE A 1 144 ? 10.291 -5.867 -4.077 1.00 87.31 144 ILE A CA 1
ATOM 1047 C C . ILE A 1 144 ? 11.746 -5.726 -3.650 1.00 87.31 144 ILE A C 1
ATOM 1049 O O . ILE A 1 144 ? 12.072 -5.767 -2.458 1.00 87.31 144 ILE A O 1
ATOM 1053 N N . ARG A 1 145 ? 12.603 -5.452 -4.634 1.00 86.25 145 ARG A N 1
ATOM 1054 C CA . ARG A 1 145 ? 14.015 -5.136 -4.439 1.00 86.25 145 ARG A CA 1
ATOM 1055 C C . ARG A 1 145 ? 14.278 -3.655 -4.688 1.00 86.25 145 ARG A C 1
ATOM 1057 O O . ARG A 1 145 ? 13.994 -3.140 -5.768 1.00 86.25 145 ARG A O 1
ATOM 1064 N N . GLY A 1 146 ? 14.843 -2.966 -3.698 1.00 86.06 146 GLY A N 1
ATOM 1065 C CA . GLY A 1 146 ? 15.242 -1.564 -3.823 1.00 86.06 146 GLY A CA 1
ATOM 1066 C C . GLY A 1 146 ? 16.487 -1.391 -4.694 1.00 86.06 146 GLY A C 1
ATOM 1067 O O . GLY A 1 146 ? 17.553 -1.887 -4.346 1.00 86.06 146 GLY A O 1
ATOM 1068 N N . GLU A 1 147 ? 16.369 -0.635 -5.786 1.00 88.56 147 GLU A N 1
ATOM 1069 C CA . GLU A 1 147 ? 17.491 -0.297 -6.677 1.00 88.56 147 GLU A CA 1
ATOM 1070 C C . GLU A 1 147 ? 18.054 1.097 -6.366 1.00 88.56 147 GLU A C 1
ATOM 1072 O O . GLU A 1 147 ? 19.267 1.304 -6.318 1.00 88.56 147 GLU A O 1
ATOM 1077 N N . ARG A 1 148 ? 17.174 2.083 -6.129 1.00 88.06 148 ARG A N 1
ATOM 1078 C CA . ARG A 1 148 ? 17.580 3.468 -5.839 1.00 88.06 148 ARG A CA 1
ATOM 1079 C C . ARG A 1 148 ? 16.545 4.208 -5.002 1.00 88.06 148 ARG A C 1
ATOM 1081 O O . ARG A 1 148 ? 15.443 4.458 -5.475 1.00 88.06 148 ARG A O 1
ATOM 1088 N N . LEU A 1 149 ? 16.926 4.658 -3.810 1.00 87.75 149 LEU A N 1
ATOM 1089 C CA . LEU A 1 149 ? 16.122 5.596 -3.023 1.00 87.75 149 LEU A CA 1
ATOM 1090 C C . LEU A 1 149 ? 16.110 6.985 -3.687 1.00 87.75 149 LEU A C 1
ATOM 1092 O O . LEU A 1 149 ? 17.158 7.486 -4.094 1.00 87.75 149 LEU A O 1
ATOM 1096 N N . LEU A 1 150 ? 14.932 7.601 -3.772 1.00 88.69 150 LEU A N 1
ATOM 1097 C CA . LEU A 1 150 ? 14.711 8.957 -4.287 1.00 88.69 150 LEU A CA 1
ATOM 1098 C C . LEU A 1 150 ? 14.320 9.933 -3.164 1.00 88.69 150 LEU A C 1
ATOM 1100 O O . LEU A 1 150 ? 14.806 11.063 -3.142 1.00 88.69 150 LEU A O 1
ATOM 1104 N N . LYS A 1 151 ? 13.499 9.491 -2.201 1.00 86.88 151 LYS A N 1
ATOM 1105 C CA . LYS A 1 151 ? 13.091 10.271 -1.021 1.00 86.88 151 LYS A CA 1
ATOM 1106 C C . LYS A 1 151 ? 12.865 9.358 0.187 1.00 86.88 151 LYS A C 1
ATOM 1108 O O . LYS A 1 151 ? 12.442 8.216 0.031 1.00 86.88 151 LYS A O 1
ATOM 1113 N N . GLY A 1 152 ? 13.074 9.900 1.385 1.00 80.19 152 GLY A N 1
ATOM 1114 C CA . GLY A 1 152 ? 12.691 9.276 2.652 1.00 80.19 152 GLY A CA 1
ATOM 1115 C C . GLY A 1 152 ? 13.872 8.754 3.476 1.00 80.19 152 GLY A C 1
ATOM 1116 O O . GLY A 1 152 ? 15.028 8.893 3.067 1.00 80.19 152 GLY A O 1
ATOM 1117 N N . PRO A 1 153 ? 13.602 8.165 4.655 1.00 70.00 153 PRO A N 1
ATOM 1118 C CA . PRO A 1 153 ? 14.577 7.337 5.359 1.00 70.00 153 PRO A CA 1
ATOM 1119 C C . PRO A 1 153 ? 15.082 6.210 4.450 1.00 70.00 153 PRO A C 1
ATOM 1121 O O . PRO A 1 153 ? 14.376 5.739 3.558 1.00 70.00 153 PRO A O 1
ATOM 1124 N N . LYS A 1 154 ? 16.321 5.768 4.678 1.00 58.78 154 LYS A N 1
ATOM 1125 C CA . LYS A 1 154 ? 16.955 4.741 3.852 1.00 58.78 154 LYS A CA 1
ATOM 1126 C C . LYS A 1 154 ? 16.177 3.427 3.949 1.00 58.78 154 LYS A C 1
ATOM 1128 O O . LYS A 1 154 ? 16.324 2.726 4.942 1.00 58.78 154 LYS A O 1
ATOM 1133 N N . LEU A 1 155 ? 15.437 3.067 2.893 1.00 55.72 155 LEU A N 1
ATOM 1134 C CA . LEU A 1 155 ? 15.204 1.661 2.547 1.00 55.72 155 LEU A CA 1
ATOM 1135 C C . LEU A 1 155 ? 16.577 0.982 2.526 1.00 55.72 155 LEU A C 1
ATOM 1137 O O . LEU A 1 155 ? 17.408 1.362 1.689 1.00 55.72 155 LEU A O 1
ATOM 1141 N N . PRO A 1 156 ? 16.876 0.045 3.446 1.00 50.41 156 PRO A N 1
ATOM 1142 C CA . PRO A 1 156 ? 18.053 -0.786 3.290 1.00 50.41 156 PRO A CA 1
ATOM 1143 C C . PRO A 1 156 ? 17.863 -1.516 1.958 1.00 50.41 156 PRO A C 1
ATOM 1145 O O . PRO A 1 156 ? 16.819 -2.120 1.728 1.00 50.41 156 PRO A O 1
ATOM 1148 N N . LEU A 1 157 ? 18.817 -1.386 1.034 1.00 52.56 157 LEU A N 1
ATOM 1149 C CA . LEU A 1 157 ? 18.702 -1.962 -0.319 1.00 52.56 157 LEU A CA 1
ATOM 1150 C C . LEU A 1 157 ? 18.771 -3.507 -0.284 1.00 52.56 157 LEU A C 1
ATOM 1152 O O . LEU A 1 157 ? 18.500 -4.186 -1.267 1.00 52.56 157 LEU A O 1
ATOM 1156 N N . ASP A 1 158 ? 19.126 -4.032 0.886 1.00 54.97 158 ASP A N 1
ATOM 1157 C CA . ASP A 1 158 ? 19.101 -5.406 1.370 1.00 54.97 158 ASP A CA 1
ATOM 1158 C C . ASP A 1 158 ? 17.762 -5.821 2.025 1.00 54.97 158 ASP A C 1
ATOM 1160 O O . ASP A 1 158 ? 17.526 -7.012 2.223 1.00 54.97 158 ASP A O 1
ATOM 1164 N N . THR A 1 159 ? 16.856 -4.881 2.332 1.00 58.31 159 THR A N 1
ATOM 1165 C CA . THR A 1 159 ? 15.499 -5.199 2.808 1.00 58.31 159 THR A CA 1
ATOM 1166 C C . THR A 1 159 ? 14.618 -5.626 1.645 1.00 58.31 159 THR A C 1
ATOM 1168 O O . THR A 1 159 ? 14.191 -4.817 0.823 1.00 58.31 159 THR A O 1
ATOM 1171 N N . ARG A 1 160 ? 14.311 -6.920 1.636 1.00 70.56 160 ARG A N 1
ATOM 1172 C CA . ARG A 1 160 ? 13.311 -7.552 0.779 1.00 70.56 160 ARG A CA 1
ATOM 1173 C C . ARG A 1 160 ? 11.926 -7.287 1.366 1.00 70.56 160 ARG A C 1
ATOM 1175 O O . ARG A 1 160 ? 11.658 -7.678 2.503 1.00 70.56 160 ARG A O 1
ATOM 1182 N N . LEU A 1 161 ? 11.059 -6.614 0.616 1.00 78.25 161 LEU A N 1
ATOM 1183 C CA . LEU A 1 161 ? 9.643 -6.477 0.969 1.00 78.25 161 LEU A CA 1
ATOM 1184 C C . LEU A 1 161 ? 8.849 -7.497 0.157 1.00 78.25 161 LEU A C 1
ATOM 1186 O O . LEU A 1 161 ? 8.984 -7.538 -1.061 1.00 78.25 161 LEU A O 1
ATOM 1190 N N . LEU A 1 162 ? 8.030 -8.306 0.823 1.00 86.06 162 LEU A N 1
ATOM 1191 C CA . LEU A 1 162 ? 7.156 -9.268 0.161 1.00 86.06 162 LEU A CA 1
ATOM 1192 C C . LEU A 1 162 ? 5.759 -8.669 0.003 1.00 86.06 162 LEU A C 1
ATOM 1194 O O . LEU A 1 162 ? 5.182 -8.186 0.981 1.00 86.06 162 LEU A O 1
ATOM 1198 N N . ILE A 1 163 ? 5.236 -8.714 -1.221 1.00 89.69 163 ILE A N 1
ATOM 1199 C CA . ILE A 1 163 ? 3.849 -8.383 -1.544 1.00 89.69 163 ILE A CA 1
ATOM 1200 C C . ILE A 1 163 ? 3.143 -9.638 -2.036 1.00 89.69 163 ILE A C 1
ATOM 1202 O O . ILE A 1 163 ? 3.550 -10.239 -3.020 1.00 89.69 163 ILE A O 1
ATOM 1206 N N . ASP A 1 164 ? 2.066 -9.999 -1.360 1.00 92.06 164 ASP A N 1
ATOM 1207 C CA . ASP A 1 164 ? 1.101 -10.997 -1.795 1.00 92.06 164 ASP A CA 1
ATOM 1208 C C . ASP A 1 164 ? -0.013 -10.283 -2.580 1.00 92.06 164 ASP A C 1
ATOM 1210 O O . ASP A 1 164 ? -0.746 -9.454 -2.028 1.00 92.06 164 ASP A O 1
ATOM 1214 N N . VAL A 1 165 ? -0.084 -10.538 -3.887 1.00 92.19 165 VAL A N 1
ATOM 1215 C CA . VAL A 1 165 ? -1.101 -9.985 -4.788 1.00 92.19 165 VAL A CA 1
ATOM 1216 C C . VAL A 1 165 ? -2.318 -10.908 -4.763 1.00 92.19 165 VAL A C 1
ATOM 1218 O O . VAL A 1 165 ? -2.373 -11.911 -5.476 1.00 92.19 165 VAL A O 1
ATOM 1221 N N . VAL A 1 166 ? -3.294 -10.551 -3.928 1.00 91.62 166 VAL A N 1
ATOM 1222 C CA . VAL A 1 166 ? -4.508 -11.345 -3.688 1.00 91.62 166 VAL A CA 1
ATOM 1223 C C . VAL A 1 166 ? -5.421 -11.329 -4.918 1.00 91.62 166 VAL A C 1
ATOM 1225 O O . VAL A 1 166 ? -5.928 -12.373 -5.332 1.00 91.62 166 VAL A O 1
ATOM 1228 N N . ASP A 1 167 ? -5.601 -10.151 -5.518 1.00 92.38 167 ASP A N 1
ATOM 1229 C CA . ASP A 1 167 ? -6.347 -9.924 -6.759 1.00 92.38 167 ASP A CA 1
ATOM 1230 C C . ASP A 1 167 ? -5.878 -8.617 -7.446 1.00 92.38 167 ASP A C 1
ATOM 1232 O O . ASP A 1 167 ? -4.835 -8.064 -7.095 1.00 92.38 167 ASP A O 1
ATOM 1236 N N . GLU A 1 168 ? -6.588 -8.135 -8.475 1.00 92.12 168 GLU A N 1
ATOM 1237 C CA . GLU A 1 168 ? -6.195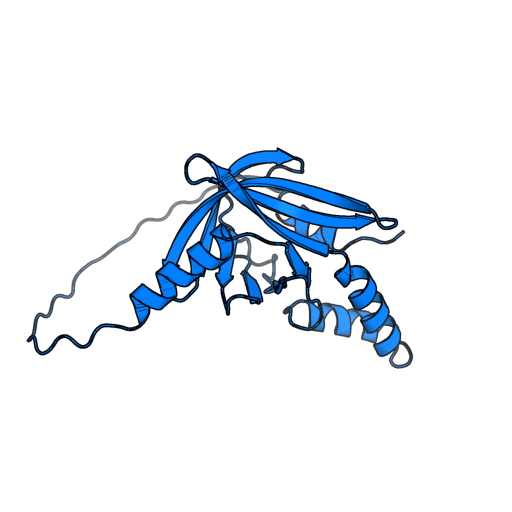 -6.909 -9.196 1.00 92.12 168 GLU A CA 1
ATOM 1238 C C . GLU A 1 168 ? -6.322 -5.630 -8.351 1.00 92.12 168 GLU A C 1
ATOM 1240 O O . GLU A 1 168 ? -5.657 -4.633 -8.654 1.00 92.12 168 GLU A O 1
ATOM 1245 N N . ASP A 1 169 ? -7.143 -5.666 -7.300 1.00 95.06 169 ASP A N 1
ATOM 1246 C CA . ASP A 1 169 ? -7.509 -4.525 -6.466 1.00 95.06 169 ASP A CA 1
ATOM 1247 C C . ASP A 1 169 ? -7.035 -4.667 -5.015 1.00 95.06 169 ASP A C 1
ATOM 1249 O O . ASP A 1 169 ? -7.144 -3.711 -4.257 1.00 95.06 169 ASP A O 1
ATOM 1253 N N . THR A 1 170 ? -6.474 -5.807 -4.613 1.00 95.06 170 THR A N 1
ATOM 1254 C CA . THR A 1 170 ? -6.042 -6.074 -3.237 1.00 95.06 170 THR A CA 1
ATOM 1255 C C . THR A 1 170 ? -4.630 -6.639 -3.192 1.00 95.06 170 THR A C 1
ATOM 1257 O O . THR A 1 170 ? -4.330 -7.685 -3.771 1.00 95.06 170 THR A O 1
ATOM 1260 N N . ILE A 1 171 ? -3.770 -5.977 -2.420 1.00 94.88 171 ILE A N 1
ATOM 1261 C CA . ILE A 1 171 ? -2.417 -6.439 -2.106 1.00 94.88 171 ILE A CA 1
ATOM 1262 C C . ILE A 1 171 ? -2.224 -6.510 -0.594 1.00 94.88 171 ILE A C 1
ATOM 1264 O O . ILE A 1 171 ? -2.805 -5.731 0.164 1.00 94.88 171 ILE A O 1
ATOM 1268 N N . ALA A 1 172 ? -1.366 -7.417 -0.143 1.00 92.81 172 ALA A N 1
ATOM 1269 C CA . ALA A 1 172 ? -0.938 -7.486 1.243 1.00 92.81 172 ALA A CA 1
ATOM 1270 C C . ALA A 1 172 ? 0.587 -7.453 1.344 1.00 92.81 172 ALA A C 1
ATOM 1272 O O . ALA A 1 172 ? 1.283 -8.114 0.581 1.00 92.81 172 ALA A O 1
ATOM 1273 N N . MET A 1 173 ? 1.113 -6.689 2.296 1.00 88.69 173 MET A N 1
ATOM 1274 C CA . MET A 1 173 ? 2.541 -6.613 2.588 1.00 88.69 173 MET A CA 1
ATOM 1275 C C . MET A 1 173 ? 2.834 -7.359 3.886 1.00 88.69 173 MET A C 1
ATOM 1277 O O . MET A 1 173 ? 2.318 -6.999 4.950 1.00 88.69 173 MET A O 1
ATOM 1281 N N . ASP A 1 174 ? 3.690 -8.374 3.798 1.00 76.00 174 ASP A N 1
ATOM 1282 C CA . ASP A 1 174 ? 4.120 -9.172 4.942 1.00 76.00 174 ASP A CA 1
ATOM 1283 C C . ASP A 1 174 ? 5.547 -8.811 5.367 1.00 76.00 174 ASP A C 1
ATOM 1285 O O . ASP A 1 174 ? 6.481 -8.713 4.567 1.00 76.00 174 ASP A O 1
ATOM 1289 N N . LYS A 1 175 ? 5.736 -8.641 6.677 1.00 62.06 175 LYS A N 1
ATOM 1290 C CA . LYS A 1 175 ? 7.061 -8.479 7.278 1.00 62.06 175 LYS A CA 1
ATOM 1291 C C . LYS A 1 175 ? 7.653 -9.864 7.523 1.00 62.06 175 LYS A C 1
ATOM 1293 O O . LYS A 1 175 ? 7.151 -10.587 8.382 1.00 62.06 175 LYS A O 1
ATOM 1298 N N . GLN A 1 176 ? 8.720 -10.206 6.795 1.00 51.19 176 GLN A N 1
ATOM 1299 C CA . GLN A 1 176 ? 9.318 -11.547 6.794 1.00 51.19 176 GLN A CA 1
ATOM 1300 C C . GLN A 1 176 ? 9.467 -12.177 8.198 1.00 51.19 176 GLN A C 1
ATOM 1302 O O . GLN A 1 176 ? 10.057 -11.558 9.099 1.00 51.19 176 GLN A O 1
ATOM 1307 N N . PRO A 1 177 ? 9.052 -13.449 8.371 1.00 36.75 177 PRO A N 1
ATOM 1308 C CA . PRO A 1 177 ? 9.482 -14.272 9.494 1.00 36.75 177 PRO A CA 1
ATOM 1309 C C . PRO A 1 177 ? 11.014 -14.375 9.502 1.00 36.75 177 PRO A C 1
ATOM 1311 O O . PRO A 1 177 ? 11.612 -14.902 8.571 1.00 36.75 177 PRO A O 1
ATOM 1314 N N . GLY A 1 178 ? 11.654 -13.842 10.545 1.00 40.31 178 GLY A N 1
ATOM 1315 C CA . GLY A 1 178 ? 13.119 -13.770 10.659 1.00 40.31 178 GLY A CA 1
ATOM 1316 C C . GLY A 1 178 ? 13.653 -12.368 10.958 1.00 40.31 178 GLY A C 1
ATOM 1317 O O . GLY A 1 178 ? 14.716 -12.242 11.565 1.00 40.31 178 GLY 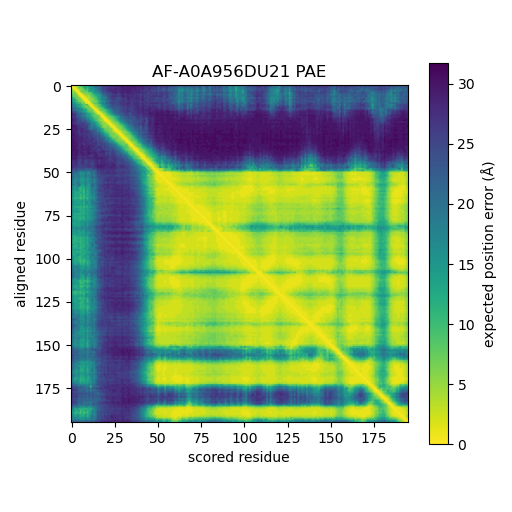A O 1
ATOM 1318 N N . ALA A 1 179 ? 12.886 -11.313 10.661 1.00 42.38 179 ALA A N 1
ATOM 1319 C CA . ALA A 1 179 ? 13.214 -9.928 11.013 1.00 42.38 179 ALA A CA 1
ATOM 1320 C C . ALA A 1 179 ? 13.083 -9.655 12.532 1.00 42.38 179 ALA A C 1
ATOM 1322 O O . ALA A 1 179 ? 12.214 -8.901 12.957 1.00 42.38 179 ALA A O 1
ATOM 1323 N N . HIS A 1 180 ? 13.956 -10.259 13.349 1.00 34.78 180 HIS A N 1
ATOM 1324 C CA . HIS A 1 180 ? 13.994 -10.280 14.823 1.00 34.78 180 HIS A CA 1
ATOM 1325 C C . HIS A 1 180 ? 12.719 -10.808 15.540 1.00 34.78 180 HIS A C 1
ATOM 1327 O O . HIS A 1 180 ? 11.608 -10.339 15.297 1.00 34.78 180 HIS A O 1
ATOM 1333 N N . PRO A 1 181 ? 12.846 -11.695 16.553 1.00 36.50 181 PRO A N 1
ATOM 1334 C CA . PRO A 1 181 ? 11.696 -12.298 17.248 1.00 36.50 181 PRO A CA 1
ATOM 1335 C C . PRO A 1 181 ? 10.872 -11.331 18.125 1.00 36.50 181 PRO A C 1
ATOM 1337 O O . PRO A 1 181 ? 9.874 -11.736 18.711 1.00 36.50 181 PRO A O 1
ATOM 1340 N N . ARG A 1 182 ? 11.261 -10.052 18.230 1.00 38.78 182 ARG A N 1
ATOM 1341 C CA . ARG A 1 182 ? 10.484 -8.998 18.915 1.00 38.78 182 ARG A CA 1
ATOM 1342 C C . ARG A 1 182 ? 9.614 -8.163 17.973 1.00 38.78 182 ARG A C 1
ATOM 1344 O O . ARG A 1 182 ? 8.884 -7.296 18.440 1.00 38.78 182 ARG A O 1
ATOM 1351 N N . SER A 1 183 ? 9.702 -8.392 16.666 1.00 43.22 183 SER A N 1
ATOM 1352 C CA . SER A 1 183 ? 9.219 -7.439 15.663 1.00 43.22 183 SER A CA 1
ATOM 1353 C C . SER A 1 183 ? 7.854 -7.774 15.064 1.00 43.22 183 SER A C 1
ATOM 1355 O O . SER A 1 183 ? 7.483 -7.104 14.096 1.00 43.22 183 SER A O 1
ATOM 1357 N N . GLY A 1 184 ? 7.179 -8.798 15.613 1.00 41.62 184 GLY A N 1
ATOM 1358 C CA . GLY A 1 184 ? 5.781 -9.197 15.392 1.00 41.62 184 GLY A CA 1
ATOM 1359 C C . GLY A 1 184 ? 5.193 -8.746 14.062 1.00 41.62 184 GLY A C 1
ATOM 1360 O O . GLY A 1 184 ? 4.408 -7.802 14.041 1.00 41.62 184 GLY A O 1
ATOM 1361 N N . GLY A 1 185 ? 5.627 -9.371 12.964 1.00 56.25 185 GLY A N 1
ATOM 1362 C CA . GLY A 1 185 ? 5.204 -8.997 11.619 1.00 56.25 185 GLY A CA 1
ATOM 1363 C C . GLY A 1 185 ? 3.700 -9.146 11.446 1.00 56.25 185 GLY A C 1
ATOM 1364 O O . GLY A 1 185 ? 3.197 -10.260 11.374 1.00 56.25 185 GLY A O 1
ATOM 1365 N N . ALA A 1 186 ? 2.996 -8.019 11.406 1.00 70.31 186 ALA A N 1
ATOM 1366 C CA . ALA A 1 186 ? 1.578 -7.974 11.108 1.00 70.31 186 ALA A CA 1
ATOM 1367 C C . ALA A 1 186 ? 1.394 -7.732 9.609 1.00 70.31 186 ALA A C 1
ATOM 1369 O O . ALA A 1 186 ? 1.945 -6.769 9.073 1.00 70.31 186 ALA A O 1
ATOM 1370 N N . ARG A 1 187 ? 0.609 -8.596 8.964 1.00 86.06 187 ARG A N 1
ATOM 1371 C CA . ARG A 1 187 ? 0.172 -8.447 7.576 1.00 86.06 187 ARG A CA 1
ATOM 1372 C C . ARG A 1 187 ? -0.611 -7.147 7.409 1.00 86.06 187 ARG A C 1
ATOM 1374 O O . ARG A 1 187 ? -1.586 -6.923 8.134 1.00 86.06 187 ARG A O 1
ATOM 1381 N N . LEU A 1 188 ? -0.174 -6.299 6.483 1.00 89.81 188 LEU A N 1
ATOM 1382 C CA . LEU A 1 188 ? -0.828 -5.033 6.144 1.00 89.81 188 LEU A CA 1
ATOM 1383 C C . LEU A 1 188 ? -1.551 -5.192 4.807 1.00 89.81 188 LEU A C 1
ATOM 1385 O O . LEU A 1 188 ? -0.919 -5.573 3.831 1.00 89.81 188 LEU A O 1
ATOM 1389 N N . VAL A 1 189 ? -2.849 -4.912 4.759 1.00 94.06 189 VAL A N 1
ATOM 1390 C CA . VAL A 1 189 ? -3.690 -5.033 3.560 1.00 94.06 189 VAL A CA 1
ATOM 1391 C C . VAL A 1 189 ? -3.961 -3.651 2.979 1.00 94.06 189 VAL A C 1
ATOM 1393 O O . VAL A 1 189 ? -4.218 -2.694 3.713 1.00 94.06 189 VAL A O 1
ATOM 1396 N N . PHE A 1 190 ? -3.906 -3.551 1.654 1.00 95.69 190 PHE A N 1
ATOM 1397 C CA . PHE A 1 190 ? -4.168 -2.334 0.901 1.00 95.69 190 PHE A CA 1
ATOM 1398 C C . PHE A 1 190 ? -5.105 -2.649 -0.266 1.00 95.69 190 PHE A C 1
ATOM 1400 O O . PHE A 1 190 ? -4.933 -3.669 -0.938 1.00 95.69 190 PHE A O 1
ATOM 1407 N N . HIS A 1 191 ? -6.049 -1.751 -0.534 1.00 96.12 191 HIS A N 1
ATOM 1408 C CA . HIS A 1 191 ? -6.953 -1.851 -1.679 1.00 96.12 191 HIS A CA 1
ATOM 1409 C C . HIS A 1 191 ? -6.690 -0.728 -2.671 1.00 96.12 191 HIS A C 1
ATOM 1411 O O . HIS A 1 191 ? -6.361 0.389 -2.272 1.00 96.12 191 HIS A O 1
ATOM 1417 N N . ARG A 1 192 ? -6.860 -1.011 -3.961 1.00 95.44 192 ARG A N 1
ATOM 1418 C CA . ARG A 1 192 ? -6.760 -0.033 -5.038 1.00 95.44 192 ARG A CA 1
ATOM 1419 C C . ARG A 1 192 ? -7.715 1.124 -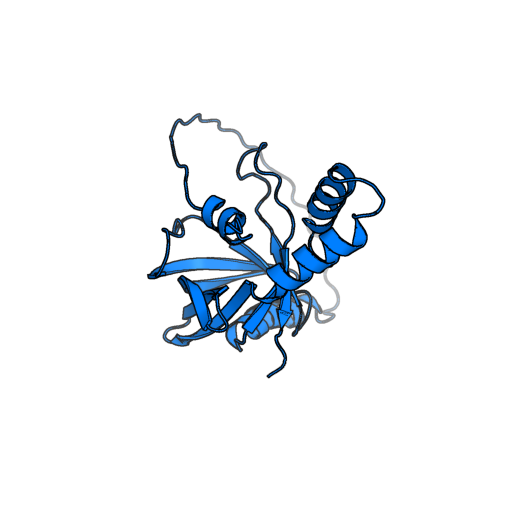4.756 1.00 95.44 192 ARG A C 1
ATOM 1421 O O . ARG A 1 192 ? -8.903 0.927 -4.502 1.00 95.44 192 ARG A O 1
ATOM 1428 N N . SER A 1 193 ? -7.177 2.335 -4.780 1.00 90.12 193 SER A N 1
ATOM 1429 C CA . SER A 1 193 ? -7.968 3.553 -4.644 1.00 90.12 193 SER A CA 1
ATOM 1430 C C . SER A 1 193 ? -8.873 3.703 -5.867 1.00 90.12 193 SER A C 1
ATOM 1432 O O . SER A 1 193 ? -8.419 3.501 -6.993 1.00 90.12 193 SER A O 1
ATOM 1434 N N . ALA A 1 194 ? -10.135 4.079 -5.657 1.00 75.75 194 ALA A N 1
ATOM 1435 C CA . ALA A 1 194 ? -10.996 4.499 -6.757 1.00 75.75 194 ALA A CA 1
ATOM 1436 C C . ALA A 1 194 ? -10.446 5.795 -7.383 1.00 75.75 194 ALA A C 1
ATOM 1438 O O . ALA A 1 194 ? -10.067 6.709 -6.646 1.00 75.75 194 ALA A O 1
ATOM 1439 N N . GLU A 1 195 ? -10.393 5.838 -8.718 1.00 56.22 195 GLU A N 1
ATOM 1440 C CA . GLU A 1 195 ? -10.006 7.017 -9.516 1.00 56.22 195 GLU A CA 1
ATOM 1441 C C . GLU A 1 195 ? -11.093 8.111 -9.531 1.00 56.22 195 GLU A C 1
ATOM 1443 O O . GLU A 1 195 ? -12.298 7.758 -9.530 1.00 56.22 195 GLU A O 1
#

Secondary structure (DSSP, 8-state):
----THHHHHTTS--------------------------PPPHHHHHHHHHHHHHHT-EEEEEETTTSTTHHHHHHHHHTT-GGGHHHHHHHHHHHHTT-EEEEEEEETTEEEEEEEEEETTEEEEEEEEEEEEEEEETTEEEEEEEEEEESS---TT-PEEEEE-SSSEEEEE--TTS-TTS----EEEEEPP-

Solvent-accessible surface area (backbone atoms only — not comparable to full-atom values): 11555 Å² total; per-residue (Å²): 135,85,83,55,69,66,55,64,61,55,62,75,55,73,85,88,81,90,80,89,83,89,83,89,88,84,88,87,87,88,90,85,88,84,90,88,86,77,92,69,86,66,73,58,66,74,48,32,65,42,30,60,48,47,52,60,72,30,54,48,26,32,36,36,50,81,79,12,63,53,33,63,60,50,49,57,57,23,45,74,74,35,78,94,44,24,67,64,45,48,53,52,50,42,63,63,36,58,43,26,34,39,34,34,36,75,66,56,99,82,29,33,34,40,36,33,36,34,53,55,100,87,42,82,44,75,53,34,30,28,36,26,36,78,44,83,72,50,94,21,33,32,37,40,40,49,76,42,82,76,44,56,75,62,72,53,61,83,54,73,43,40,35,39,39,79,53,92,50,33,40,31,41,46,52,61,93,79,66,55,100,85,55,76,59,49,44,42,28,26,35,51,55,86,131

Mean predicted aligned error: 13.31 Å

pLDDT: mean 72.69, std 23.87, range [27.88, 96.56]